Protein AF-A0A496LNE3-F1 (afdb_monomer)

Sequence (224 aa):
MISLIMPNSPNKTLEEEYIEFRKNNYFGKCFISSLYVHVALLLIIFILPNHIMSLLPLLKFFTHIMKNIFPNIEYYSNASNLPELCEFYFSYLWLVSIMISIWCIIQSPQLNNEAKQFFGTYEYLNKGIFPKKFIKIESSKKERMITIFCVIFIGYALYINYNGYLINSSIFSEWVSDRLGTLVMGAFQNLTIHVAIVYIMINIYTIIHIKWLHKNTNINFRPN

Structure (mmCIF, N/CA/C/O backbone):
data_AF-A0A496LNE3-F1
#
_entry.id   AF-A0A496LNE3-F1
#
loop_
_atom_site.group_PDB
_atom_site.id
_atom_site.type_symbol
_atom_site.label_atom_id
_atom_site.label_alt_id
_atom_site.label_comp_id
_atom_site.label_asym_id
_atom_site.label_entity_id
_atom_site.label_seq_id
_atom_site.pdbx_PDB_ins_code
_atom_site.Cartn_x
_atom_site.Cartn_y
_atom_site.Cartn_z
_atom_site.occupancy
_atom_site.B_iso_or_equiv
_atom_site.auth_seq_id
_atom_site.auth_comp_id
_atom_site.auth_asym_id
_atom_site.auth_atom_id
_atom_site.pdbx_PDB_model_num
ATOM 1 N N . MET A 1 1 ? 7.952 -16.745 27.659 1.00 31.11 1 MET A N 1
ATOM 2 C CA . MET A 1 1 ? 7.580 -16.028 28.896 1.00 31.11 1 MET A CA 1
ATOM 3 C C . MET A 1 1 ? 7.153 -14.623 28.483 1.00 31.11 1 MET A C 1
ATOM 5 O O . MET A 1 1 ? 8.004 -13.784 28.236 1.00 31.11 1 MET A O 1
ATOM 9 N N . ILE A 1 2 ? 5.858 -14.414 28.226 1.00 28.91 2 ILE A N 1
ATOM 10 C CA . ILE A 1 2 ? 5.318 -13.108 27.816 1.00 28.91 2 ILE A CA 1
ATOM 11 C C . ILE A 1 2 ? 5.162 -12.296 29.099 1.00 28.91 2 ILE A C 1
ATOM 13 O O . ILE A 1 2 ? 4.469 -12.743 30.011 1.00 28.91 2 ILE A O 1
ATOM 17 N N . SER A 1 3 ? 5.843 -11.153 29.210 1.00 30.52 3 SER A N 1
ATOM 18 C CA . SER A 1 3 ? 5.642 -10.241 30.334 1.00 30.52 3 SER A CA 1
ATOM 19 C C . SER A 1 3 ? 4.196 -9.746 30.290 1.00 30.52 3 SER A C 1
ATOM 21 O O . SER A 1 3 ? 3.844 -8.919 29.446 1.00 30.52 3 SER A O 1
ATOM 23 N N . LEU A 1 4 ? 3.356 -10.292 31.165 1.00 38.78 4 LEU A N 1
ATOM 24 C CA . LEU A 1 4 ? 2.019 -9.786 31.441 1.00 38.78 4 LEU A CA 1
ATOM 25 C C . LEU A 1 4 ? 2.164 -8.340 31.919 1.00 38.78 4 LEU A C 1
ATOM 27 O O . LEU A 1 4 ? 2.612 -8.083 33.034 1.00 38.78 4 LEU A O 1
ATOM 31 N N . ILE A 1 5 ? 1.834 -7.395 31.043 1.00 45.94 5 ILE A N 1
ATOM 32 C CA . ILE A 1 5 ? 1.664 -5.991 31.404 1.00 45.94 5 ILE A CA 1
ATOM 33 C C . ILE A 1 5 ? 0.461 -5.967 32.338 1.00 45.94 5 ILE A C 1
ATOM 35 O O . ILE A 1 5 ? -0.672 -6.094 31.885 1.00 45.94 5 ILE A O 1
ATOM 39 N N . MET A 1 6 ? 0.714 -5.906 33.643 1.00 41.41 6 MET A N 1
ATOM 40 C CA . MET A 1 6 ? -0.343 -5.808 34.641 1.00 41.41 6 MET A CA 1
ATOM 41 C C . MET A 1 6 ? -0.958 -4.406 34.570 1.00 41.41 6 MET A C 1
ATOM 43 O O . MET A 1 6 ? -0.257 -3.434 34.864 1.00 41.41 6 MET A O 1
ATOM 47 N N . PRO A 1 7 ? -2.245 -4.256 34.211 1.00 46.41 7 PRO A N 1
ATOM 48 C CA . PRO A 1 7 ? -2.898 -2.965 34.256 1.00 46.41 7 PRO A CA 1
ATOM 49 C C . PRO A 1 7 ? -3.429 -2.781 35.672 1.00 46.41 7 PRO A C 1
ATOM 51 O O . PRO A 1 7 ? -4.517 -3.240 35.986 1.00 46.41 7 PRO A O 1
ATOM 54 N N . ASN A 1 8 ? -2.652 -2.171 36.565 1.00 48.81 8 ASN A N 1
ATOM 55 C CA . ASN A 1 8 ? -3.180 -1.760 37.866 1.00 48.81 8 ASN A CA 1
ATOM 56 C C . ASN A 1 8 ? -2.409 -0.561 38.417 1.00 48.81 8 ASN A C 1
ATOM 58 O O . ASN A 1 8 ? -1.596 -0.672 39.331 1.00 48.81 8 ASN A O 1
ATOM 62 N N . SER A 1 9 ? -2.701 0.618 37.865 1.00 52.38 9 SER A N 1
ATOM 63 C CA . SER A 1 9 ? -2.621 1.848 38.648 1.00 52.38 9 SER A CA 1
ATOM 64 C C . SER A 1 9 ? -4.058 2.301 38.915 1.00 52.38 9 SER A C 1
ATOM 66 O O . SER A 1 9 ? -4.742 2.675 37.964 1.00 52.38 9 SER A O 1
ATOM 68 N N . PRO A 1 10 ? -4.544 2.273 40.169 1.00 55.19 10 PRO A N 1
ATOM 69 C CA . PRO A 1 10 ? -5.912 2.683 40.510 1.00 55.19 10 PRO A CA 1
ATOM 70 C C . PRO A 1 10 ? -6.219 4.157 40.186 1.00 55.19 10 PRO A C 1
ATOM 72 O O . PRO A 1 10 ? -7.368 4.573 40.285 1.00 55.19 10 PRO A O 1
ATOM 75 N N . ASN A 1 11 ? -5.213 4.930 39.765 1.00 58.72 11 ASN A N 1
ATOM 76 C CA . ASN A 1 11 ? -5.328 6.343 39.422 1.00 58.72 11 ASN A CA 1
ATOM 77 C C . ASN A 1 11 ? -5.474 6.611 37.912 1.00 58.72 11 ASN A C 1
ATOM 79 O O . ASN A 1 11 ? -5.612 7.773 37.537 1.00 58.72 11 ASN A O 1
ATOM 83 N N . LYS A 1 12 ? -5.406 5.589 37.043 1.00 61.91 12 LYS A N 1
ATOM 84 C CA . LYS A 1 12 ? -5.503 5.770 35.583 1.00 61.91 12 LYS A CA 1
ATOM 85 C C . LYS A 1 12 ? -6.946 5.717 35.089 1.00 61.91 12 LYS A C 1
ATOM 87 O O . LYS A 1 12 ? -7.745 4.889 35.528 1.00 61.91 12 LYS A O 1
ATOM 92 N N . THR A 1 13 ? -7.266 6.589 34.139 1.00 65.56 13 THR A N 1
ATOM 93 C CA . THR A 1 13 ? -8.550 6.575 33.425 1.00 65.56 13 THR A CA 1
ATOM 94 C C . THR A 1 13 ? -8.597 5.443 32.397 1.00 65.56 13 THR A C 1
ATOM 96 O O . THR A 1 13 ? -7.568 4.967 31.915 1.00 65.56 13 THR A O 1
ATOM 99 N N . LEU A 1 14 ? -9.805 5.037 31.999 1.00 58.78 14 LEU A N 1
ATOM 100 C CA . LEU A 1 14 ? -9.987 4.004 30.976 1.00 58.78 14 LEU A CA 1
ATOM 101 C C . LEU A 1 14 ? -9.371 4.399 29.620 1.00 58.78 14 LEU A C 1
ATOM 103 O O . LEU A 1 14 ? -8.895 3.547 28.876 1.00 58.78 14 LEU A O 1
ATOM 107 N N . GLU A 1 15 ? -9.370 5.696 29.302 1.00 58.31 15 GLU A N 1
ATOM 108 C CA . GLU A 1 15 ? -8.749 6.244 28.092 1.00 58.31 15 GLU A CA 1
ATOM 109 C C . GLU A 1 15 ? -7.222 6.082 28.114 1.00 58.31 15 GLU A C 1
ATOM 111 O O . GLU A 1 15 ? -6.617 5.709 27.109 1.00 58.31 15 GLU A O 1
ATOM 116 N N . GLU A 1 16 ? -6.589 6.280 29.269 1.00 65.62 16 GLU A N 1
ATOM 117 C CA . GLU A 1 16 ? -5.149 6.069 29.432 1.00 65.62 16 GLU A CA 1
ATOM 118 C C . GLU A 1 16 ? -4.778 4.587 29.325 1.00 65.62 16 GLU A C 1
ATOM 120 O O . GLU A 1 16 ? -3.821 4.247 28.627 1.00 65.62 16 GLU A O 1
ATOM 125 N N . GLU A 1 17 ? -5.561 3.695 29.941 1.00 63.81 17 GLU A N 1
ATOM 126 C CA . GLU A 1 17 ? -5.374 2.240 29.825 1.00 63.81 17 GLU A CA 1
ATOM 127 C C . GLU A 1 17 ? -5.575 1.757 28.384 1.00 63.81 17 GLU A C 1
ATOM 129 O O . GLU A 1 17 ? -4.833 0.907 27.889 1.00 63.81 17 GLU A O 1
ATOM 134 N N . TYR A 1 18 ? -6.530 2.351 27.671 1.00 64.00 18 TYR A N 1
ATOM 135 C CA . TYR A 1 18 ? -6.763 2.098 26.257 1.00 64.00 18 TYR A CA 1
ATOM 136 C C . TYR A 1 18 ? -5.579 2.511 25.375 1.00 64.00 18 TYR A C 1
ATOM 138 O O . TYR A 1 18 ? -5.131 1.747 24.511 1.00 64.00 18 TYR A O 1
ATOM 146 N N . ILE A 1 19 ? -5.052 3.719 25.588 1.00 67.38 19 ILE A N 1
ATOM 147 C CA . ILE A 1 19 ? -3.873 4.225 24.876 1.00 67.38 19 ILE A CA 1
ATOM 148 C C . ILE A 1 19 ? -2.659 3.334 25.167 1.00 67.38 19 ILE A C 1
ATOM 150 O O . ILE A 1 19 ? -1.882 3.032 24.258 1.00 67.38 19 ILE A O 1
ATOM 154 N N . GLU A 1 20 ? -2.499 2.887 26.411 1.00 70.75 20 GLU A N 1
ATOM 155 C CA . GLU A 1 20 ? -1.422 1.992 26.832 1.00 70.75 20 GLU A CA 1
ATOM 156 C C . GLU A 1 20 ? -1.534 0.605 26.188 1.00 70.75 20 GLU A C 1
ATOM 158 O O . GLU A 1 20 ? -0.555 0.124 25.612 1.00 70.75 20 GLU A O 1
ATOM 163 N N . PHE A 1 21 ? -2.726 -0.002 26.184 1.00 70.56 21 PHE A N 1
ATOM 164 C CA . PHE A 1 21 ? -2.989 -1.255 25.473 1.00 70.56 21 PHE A CA 1
ATOM 165 C C . PHE A 1 21 ? -2.640 -1.133 23.990 1.00 70.56 21 PHE A C 1
ATOM 167 O O . PHE A 1 21 ? -1.927 -1.975 23.444 1.00 70.56 21 PHE A O 1
ATOM 174 N N . ARG A 1 22 ? -3.082 -0.053 23.334 1.00 66.81 22 ARG A N 1
ATOM 175 C CA . ARG A 1 22 ? -2.801 0.186 21.913 1.00 66.81 22 ARG A CA 1
ATOM 176 C C . ARG A 1 22 ? -1.304 0.318 21.624 1.00 66.81 22 ARG A C 1
ATOM 178 O O . ARG A 1 22 ? -0.857 -0.141 20.577 1.00 66.81 22 ARG A O 1
ATOM 185 N N . LYS A 1 23 ? -0.535 0.947 22.517 1.00 67.81 23 LYS A N 1
ATOM 186 C CA . LYS A 1 23 ? 0.924 1.096 22.369 1.00 67.81 23 LYS A CA 1
ATOM 187 C C . LYS A 1 23 ? 1.678 -0.208 22.615 1.00 67.81 23 LYS A C 1
ATOM 189 O O . LYS A 1 23 ? 2.722 -0.432 22.006 1.00 67.81 23 LYS A O 1
ATOM 194 N N . ASN A 1 24 ? 1.174 -1.045 23.515 1.00 70.75 24 ASN A N 1
ATOM 195 C CA . ASN A 1 24 ? 1.933 -2.176 24.028 1.00 70.75 24 ASN A CA 1
ATOM 196 C C . ASN A 1 24 ? 1.499 -3.545 23.500 1.00 70.75 24 ASN A C 1
ATOM 198 O O . ASN A 1 24 ? 2.264 -4.499 23.676 1.00 70.75 24 ASN A O 1
ATOM 202 N N . ASN A 1 25 ? 0.330 -3.653 22.861 1.00 72.25 25 ASN A N 1
ATOM 203 C CA . ASN A 1 25 ? -0.137 -4.916 22.298 1.00 72.25 25 ASN A CA 1
ATOM 204 C C . ASN A 1 25 ? 0.792 -5.426 21.184 1.00 72.25 25 ASN A C 1
ATOM 206 O O . ASN A 1 25 ? 1.495 -4.663 20.508 1.00 72.25 25 ASN A O 1
ATOM 210 N N . TYR A 1 26 ? 0.832 -6.750 21.032 1.00 71.44 26 TYR A N 1
ATOM 211 C CA . TYR A 1 26 ? 1.760 -7.418 20.120 1.00 71.44 26 TYR A CA 1
ATOM 212 C C . TYR A 1 26 ? 1.518 -6.983 18.671 1.00 71.44 26 TYR A C 1
ATOM 214 O O . TYR A 1 26 ? 2.455 -6.642 17.948 1.00 71.44 26 TYR A O 1
ATOM 222 N N . PHE A 1 27 ? 0.244 -6.880 18.288 1.00 71.88 27 PHE A N 1
ATOM 223 C CA . PHE A 1 27 ? -0.167 -6.419 16.967 1.00 71.88 27 PHE A CA 1
ATOM 224 C C . PHE A 1 27 ? 0.373 -5.028 16.621 1.00 71.88 27 PHE A C 1
ATOM 226 O O . PHE A 1 27 ? 0.927 -4.848 15.544 1.00 71.88 27 PHE A O 1
ATOM 233 N N . GLY A 1 28 ? 0.240 -4.048 17.516 1.00 69.62 28 GLY A N 1
ATOM 234 C CA . GLY A 1 28 ? 0.674 -2.669 17.297 1.00 69.62 28 GLY A CA 1
ATOM 235 C C . GLY A 1 28 ? 2.183 -2.575 17.096 1.00 69.62 28 GLY A C 1
ATOM 236 O O . GLY A 1 28 ? 2.640 -1.882 16.187 1.00 69.62 28 GLY A O 1
ATOM 237 N N . LYS A 1 29 ? 2.957 -3.344 17.872 1.00 76.19 29 LYS A N 1
ATOM 238 C CA . LYS A 1 29 ? 4.415 -3.449 17.700 1.00 76.19 29 LYS A CA 1
ATOM 239 C C . LYS A 1 29 ? 4.784 -4.080 16.358 1.00 76.19 29 LYS A C 1
ATOM 241 O O . LYS A 1 29 ? 5.608 -3.525 15.632 1.00 76.19 29 LYS A O 1
ATOM 246 N N . CYS A 1 30 ? 4.157 -5.200 16.002 1.00 77.44 30 CYS A N 1
ATOM 247 C CA . CYS A 1 30 ? 4.387 -5.864 14.719 1.00 77.44 30 CYS A CA 1
ATOM 248 C C . CYS A 1 30 ? 3.956 -4.996 13.532 1.00 77.44 30 CYS A C 1
ATOM 250 O O . CYS A 1 30 ? 4.663 -4.948 12.532 1.00 77.44 30 CYS A O 1
ATOM 252 N N . PHE A 1 31 ? 2.854 -4.257 13.654 1.00 77.81 31 PHE A N 1
ATOM 253 C CA . PHE A 1 31 ? 2.371 -3.346 12.624 1.00 77.81 31 PHE A CA 1
ATOM 254 C C . PHE A 1 31 ? 3.354 -2.191 12.393 1.00 77.81 31 PHE A C 1
ATOM 256 O O . PHE A 1 31 ? 3.751 -1.940 11.258 1.00 77.81 31 PHE A O 1
ATOM 263 N N . ILE A 1 32 ? 3.839 -1.543 13.457 1.00 78.69 32 ILE A N 1
ATOM 264 C CA . ILE A 1 32 ? 4.877 -0.504 13.344 1.00 78.69 32 ILE A CA 1
ATOM 265 C C . ILE A 1 32 ? 6.149 -1.078 12.707 1.00 78.69 32 ILE A C 1
ATOM 267 O O . ILE A 1 32 ? 6.712 -0.471 11.799 1.00 78.69 32 ILE A O 1
ATOM 271 N N . SER A 1 33 ? 6.580 -2.268 13.132 1.00 80.88 33 SER A N 1
ATOM 272 C CA . SER A 1 33 ? 7.729 -2.942 12.523 1.00 80.88 33 SER A CA 1
ATOM 273 C C . SER A 1 33 ? 7.503 -3.229 11.034 1.00 80.88 33 SER A C 1
ATOM 275 O O . SER A 1 33 ? 8.401 -2.968 10.235 1.00 80.88 33 SER A O 1
ATOM 277 N N . SER A 1 34 ? 6.303 -3.669 10.638 1.00 80.50 34 SER A N 1
ATOM 278 C CA . SER A 1 34 ? 5.971 -3.891 9.226 1.00 80.50 34 SER A CA 1
ATOM 279 C C . SER A 1 34 ? 6.022 -2.607 8.403 1.00 80.50 34 SER A C 1
ATOM 281 O O . SER A 1 34 ? 6.495 -2.660 7.276 1.00 80.50 34 SER A O 1
ATOM 283 N N . LEU A 1 35 ? 5.652 -1.449 8.968 1.00 81.12 35 LEU A N 1
ATOM 284 C CA . LEU A 1 35 ? 5.771 -0.161 8.277 1.00 81.12 35 LEU A CA 1
ATOM 285 C C . LEU A 1 35 ? 7.234 0.187 7.975 1.00 81.12 35 LEU A C 1
ATOM 287 O O . LEU A 1 35 ? 7.537 0.615 6.864 1.00 81.12 35 LEU A O 1
ATOM 291 N N . TYR A 1 36 ? 8.151 -0.029 8.925 1.00 84.50 36 TYR A N 1
ATOM 292 C CA . TYR A 1 36 ? 9.583 0.200 8.693 1.00 84.50 36 TYR A CA 1
ATOM 293 C C . TYR A 1 36 ? 10.150 -0.724 7.617 1.00 84.50 36 TYR A C 1
ATOM 295 O O . TYR A 1 36 ? 10.893 -0.270 6.746 1.00 84.50 36 TYR A O 1
ATOM 303 N N . VAL A 1 37 ? 9.771 -2.004 7.651 1.00 83.56 37 VAL A N 1
ATOM 304 C CA . VAL A 1 37 ? 10.136 -2.956 6.597 1.00 83.56 37 VAL A CA 1
ATOM 305 C C . VAL A 1 37 ? 9.588 -2.474 5.257 1.00 83.56 37 VAL A C 1
ATOM 307 O O . VAL A 1 37 ? 10.330 -2.432 4.285 1.00 83.56 37 VAL A O 1
ATOM 310 N N . HIS A 1 38 ? 8.340 -2.009 5.203 1.00 83.00 38 HIS A N 1
ATOM 311 C CA . HIS A 1 38 ? 7.728 -1.502 3.975 1.00 83.00 38 HIS A CA 1
ATOM 312 C C . HIS A 1 38 ? 8.462 -0.299 3.386 1.00 83.00 38 HIS A C 1
ATOM 314 O O . HIS A 1 38 ? 8.666 -0.235 2.176 1.00 83.00 38 HIS A O 1
ATOM 320 N N . VAL A 1 39 ? 8.910 0.632 4.233 1.00 86.31 39 VAL A N 1
ATOM 321 C CA . VAL A 1 39 ? 9.741 1.768 3.806 1.00 86.31 39 VAL A CA 1
ATOM 322 C C . VAL A 1 39 ? 11.055 1.280 3.198 1.00 86.31 39 VAL A C 1
ATOM 324 O O . VAL A 1 39 ? 11.443 1.752 2.132 1.00 86.31 39 VAL A O 1
ATOM 327 N N . ALA A 1 40 ? 11.717 0.299 3.816 1.00 87.38 40 ALA A N 1
ATOM 328 C CA . ALA A 1 40 ? 12.928 -0.292 3.247 1.00 87.38 40 ALA A CA 1
ATOM 329 C C . ALA A 1 40 ? 12.648 -0.999 1.907 1.00 87.38 40 ALA A C 1
ATOM 331 O O . ALA A 1 40 ? 13.412 -0.853 0.954 1.00 87.38 40 ALA A O 1
ATOM 332 N N . LEU A 1 41 ? 11.524 -1.714 1.806 1.00 88.19 41 LEU A N 1
ATOM 333 C CA . LEU A 1 41 ? 11.101 -2.413 0.593 1.00 88.19 41 LEU A CA 1
ATOM 334 C C . LEU A 1 41 ? 10.741 -1.458 -0.552 1.00 88.19 41 LEU A C 1
ATOM 336 O O . LEU A 1 41 ? 10.966 -1.810 -1.706 1.00 88.19 41 LEU A O 1
ATOM 340 N N . LEU A 1 42 ? 10.244 -0.251 -0.269 1.00 91.44 42 LEU A N 1
ATOM 341 C CA . LEU A 1 42 ? 10.036 0.781 -1.291 1.00 91.44 42 LEU A CA 1
ATOM 342 C C . LEU A 1 42 ? 11.361 1.199 -1.944 1.00 91.44 42 LEU A C 1
ATOM 344 O O . LEU A 1 42 ? 11.413 1.379 -3.160 1.00 91.44 42 LEU A O 1
ATOM 348 N N . LEU A 1 43 ? 12.444 1.291 -1.169 1.00 94.38 43 LEU A N 1
ATOM 349 C CA . LEU A 1 43 ? 13.756 1.743 -1.647 1.00 94.38 43 LEU A CA 1
ATOM 350 C C . LEU A 1 43 ? 14.491 0.714 -2.520 1.00 94.38 43 LEU A C 1
ATOM 352 O O . LEU A 1 43 ? 15.485 1.065 -3.160 1.00 94.38 43 LEU A O 1
ATOM 356 N N . ILE A 1 44 ? 13.998 -0.529 -2.615 1.00 93.56 44 ILE A N 1
ATOM 357 C CA . ILE A 1 44 ? 14.625 -1.582 -3.432 1.00 93.56 44 ILE A CA 1
ATOM 358 C C . ILE A 1 44 ? 14.757 -1.177 -4.904 1.00 93.56 44 ILE A C 1
ATOM 360 O O . ILE A 1 44 ? 15.680 -1.622 -5.586 1.00 93.56 44 ILE A O 1
ATOM 364 N N . ILE A 1 45 ? 13.890 -0.275 -5.380 1.00 94.75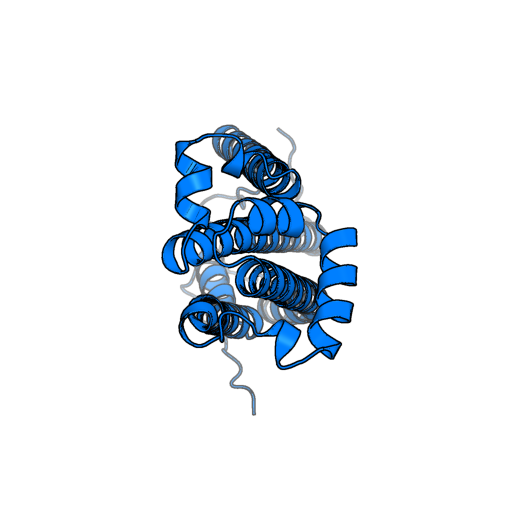 45 ILE A N 1
ATOM 365 C CA . ILE A 1 45 ? 13.923 0.252 -6.743 1.00 94.75 45 ILE A CA 1
ATOM 366 C C . ILE A 1 45 ? 15.277 0.826 -7.140 1.00 94.75 45 ILE A C 1
ATOM 368 O O . ILE A 1 45 ? 15.575 0.803 -8.321 1.00 94.75 45 ILE A O 1
ATOM 372 N N . PHE A 1 46 ? 16.123 1.299 -6.221 1.00 94.94 46 PHE A N 1
ATOM 373 C CA . PHE A 1 46 ? 17.456 1.810 -6.568 1.00 94.94 46 PHE A CA 1
ATOM 374 C C . PHE A 1 46 ? 18.493 0.717 -6.837 1.00 94.94 46 PHE A C 1
ATOM 376 O O . PHE A 1 46 ? 19.508 0.985 -7.471 1.00 94.94 46 PHE A O 1
ATOM 383 N N . ILE A 1 47 ? 18.234 -0.510 -6.391 1.00 94.50 47 ILE A N 1
ATOM 384 C CA . ILE A 1 47 ? 19.167 -1.639 -6.495 1.00 94.50 47 ILE A CA 1
ATOM 385 C C . ILE A 1 47 ? 18.768 -2.572 -7.648 1.00 94.50 47 ILE A C 1
ATOM 387 O O . ILE A 1 47 ? 19.615 -3.246 -8.229 1.00 94.50 47 ILE A O 1
ATOM 391 N N . LEU A 1 48 ? 17.484 -2.599 -8.021 1.00 94.06 48 LEU A N 1
ATOM 392 C CA . LEU A 1 48 ? 16.986 -3.469 -9.088 1.00 94.06 48 LEU A CA 1
ATOM 393 C C . LEU A 1 48 ? 17.600 -3.114 -10.460 1.00 94.06 48 LEU A C 1
ATOM 395 O O . LEU A 1 48 ? 17.716 -1.930 -10.794 1.00 94.06 48 LEU A O 1
ATOM 399 N N . PRO A 1 49 ? 17.964 -4.104 -11.293 1.00 93.88 49 PRO A N 1
ATOM 400 C CA . PRO A 1 49 ? 18.458 -3.853 -12.644 1.00 93.88 49 PRO A CA 1
ATOM 401 C C . PRO A 1 49 ? 17.335 -3.350 -13.565 1.00 93.88 49 PRO A C 1
ATOM 403 O O . PRO A 1 49 ? 16.186 -3.760 -13.434 1.00 93.88 49 PRO A O 1
ATOM 406 N N . ASN A 1 50 ? 17.673 -2.488 -14.534 1.00 94.56 50 ASN A N 1
ATOM 407 C CA . ASN A 1 50 ? 16.690 -1.921 -15.475 1.00 94.56 50 ASN A CA 1
ATOM 408 C C . ASN A 1 50 ? 15.972 -2.997 -16.308 1.00 94.56 50 ASN A C 1
ATOM 410 O O . ASN A 1 50 ? 14.795 -2.847 -16.613 1.00 94.56 50 ASN A O 1
ATOM 414 N N . HIS A 1 51 ? 16.681 -4.075 -16.653 1.00 93.56 51 HIS A N 1
ATOM 415 C CA . HIS A 1 51 ? 16.203 -5.167 -17.508 1.00 93.56 51 HIS A CA 1
ATOM 416 C C . HIS A 1 51 ? 15.947 -6.447 -16.696 1.00 93.56 51 HIS A C 1
ATOM 418 O O . HIS A 1 51 ? 16.372 -7.543 -17.068 1.00 93.56 51 HIS A O 1
ATOM 424 N N . ILE A 1 52 ? 15.342 -6.303 -15.512 1.00 93.69 52 ILE A N 1
ATOM 425 C CA . ILE A 1 52 ? 15.194 -7.399 -14.546 1.00 93.69 52 ILE A CA 1
ATOM 426 C C . ILE A 1 52 ? 14.414 -8.591 -15.105 1.00 93.69 52 ILE A C 1
ATOM 428 O O . ILE A 1 52 ? 14.750 -9.738 -14.817 1.00 93.69 52 ILE A O 1
ATOM 432 N N . MET A 1 53 ? 13.406 -8.337 -15.937 1.00 93.81 53 MET A N 1
ATOM 433 C CA . MET A 1 53 ? 12.581 -9.392 -16.515 1.00 93.81 53 MET A CA 1
ATOM 434 C C . MET A 1 53 ? 13.300 -10.117 -17.648 1.00 93.81 53 MET A C 1
ATOM 436 O O . MET A 1 53 ? 13.067 -11.305 -17.873 1.00 93.81 53 MET A O 1
ATOM 440 N N . SER A 1 54 ? 14.191 -9.425 -18.352 1.00 92.88 54 SER A N 1
ATOM 441 C CA . SER A 1 54 ? 15.098 -10.045 -19.315 1.00 92.88 54 SER A CA 1
ATOM 442 C C . SER A 1 54 ? 16.167 -10.915 -18.640 1.00 92.88 54 SER A C 1
ATOM 444 O O . SER A 1 54 ? 16.510 -11.967 -19.173 1.00 92.88 54 SER A O 1
ATOM 446 N N . LEU A 1 55 ? 16.636 -10.543 -17.443 1.00 92.25 55 LEU A N 1
ATOM 447 C CA . LEU A 1 55 ? 17.563 -11.362 -16.646 1.00 92.25 55 LEU A CA 1
ATOM 448 C C . LEU A 1 55 ? 16.883 -12.577 -15.995 1.00 92.25 55 LEU A C 1
ATOM 450 O O . LEU A 1 55 ? 17.496 -13.634 -15.865 1.00 92.25 55 LEU A O 1
ATOM 454 N N . LEU A 1 56 ? 15.623 -12.433 -15.578 1.00 92.62 56 LEU A N 1
ATOM 455 C CA . LEU A 1 56 ? 14.847 -13.459 -14.878 1.00 92.62 56 LEU A CA 1
ATOM 456 C C . LEU A 1 56 ? 13.482 -13.646 -15.565 1.00 92.62 56 LEU A C 1
ATOM 458 O O . LEU A 1 56 ? 12.491 -13.049 -15.139 1.00 92.62 56 LEU A O 1
ATOM 462 N N . PRO A 1 57 ? 13.385 -14.507 -16.598 1.00 90.69 57 PRO A N 1
ATOM 463 C CA . PRO A 1 57 ? 12.170 -14.658 -17.404 1.00 90.69 57 PRO A CA 1
ATOM 464 C C . PRO A 1 57 ? 10.917 -15.070 -16.623 1.00 90.69 57 PRO A C 1
ATOM 466 O O . PRO A 1 57 ? 9.811 -14.715 -17.022 1.00 90.69 57 PRO A O 1
ATOM 469 N N . LEU A 1 58 ? 11.069 -15.767 -15.488 1.00 93.69 58 LEU A N 1
ATOM 470 C CA . LEU A 1 58 ? 9.954 -16.107 -14.594 1.00 93.69 58 LEU A CA 1
ATOM 471 C C . LEU A 1 58 ? 9.193 -14.857 -14.119 1.00 93.69 58 LEU A C 1
ATOM 473 O O . LEU A 1 58 ? 7.978 -14.904 -13.929 1.00 93.69 58 LEU A O 1
ATOM 477 N N . LEU A 1 59 ? 9.890 -13.725 -13.973 1.00 94.50 59 LEU A N 1
ATOM 478 C CA . LEU A 1 59 ? 9.271 -12.469 -13.561 1.00 94.50 59 LEU A CA 1
ATOM 479 C C . LEU A 1 59 ? 8.281 -11.951 -14.603 1.00 94.50 59 LEU A C 1
ATOM 481 O O . LEU A 1 59 ? 7.281 -11.375 -14.201 1.00 94.50 59 LEU A O 1
ATOM 485 N N . LYS A 1 60 ? 8.476 -12.237 -15.899 1.00 94.12 60 LYS A N 1
ATOM 486 C CA . LYS A 1 60 ? 7.515 -11.863 -16.954 1.00 94.12 60 LYS A CA 1
ATOM 487 C C . LYS A 1 60 ? 6.152 -12.509 -16.734 1.00 94.12 60 LYS A C 1
ATOM 489 O O . LYS A 1 60 ? 5.121 -11.883 -16.951 1.00 94.12 60 LYS A O 1
ATOM 494 N N . PHE A 1 61 ? 6.140 -13.769 -16.300 1.00 94.75 61 PHE A N 1
ATOM 495 C CA . PHE A 1 61 ? 4.894 -14.469 -16.000 1.00 94.75 61 PHE A CA 1
ATOM 496 C C . PHE A 1 61 ? 4.204 -13.864 -14.772 1.00 94.75 61 PHE A C 1
ATOM 498 O O . PHE A 1 61 ? 3.005 -13.592 -14.802 1.00 94.75 61 PHE A O 1
ATOM 505 N N . PHE A 1 62 ? 4.973 -13.597 -13.713 1.00 95.88 62 PHE A N 1
ATOM 506 C CA . PHE A 1 62 ? 4.464 -12.943 -12.509 1.00 95.88 62 PHE A CA 1
ATOM 507 C C . PHE A 1 62 ? 3.866 -11.562 -12.811 1.00 95.88 62 PHE A C 1
ATOM 509 O O . PHE A 1 62 ? 2.725 -11.293 -12.438 1.00 95.88 62 PHE A O 1
ATOM 516 N N . THR A 1 63 ? 4.598 -10.695 -13.510 1.00 96.00 63 THR A N 1
ATOM 517 C CA . THR A 1 63 ? 4.124 -9.341 -13.814 1.00 96.00 63 THR A CA 1
ATOM 518 C C . THR A 1 63 ? 2.944 -9.339 -14.777 1.00 96.00 63 THR A C 1
ATOM 520 O O . THR A 1 63 ? 2.051 -8.506 -14.640 1.00 96.00 63 THR A O 1
ATOM 523 N N . HIS A 1 64 ? 2.874 -10.302 -15.700 1.00 95.38 64 HIS A N 1
ATOM 524 C CA . HIS A 1 64 ? 1.706 -10.483 -16.558 1.00 95.38 64 HIS A CA 1
ATOM 525 C C . HIS A 1 64 ? 0.437 -10.780 -15.745 1.00 95.38 64 HIS A C 1
ATO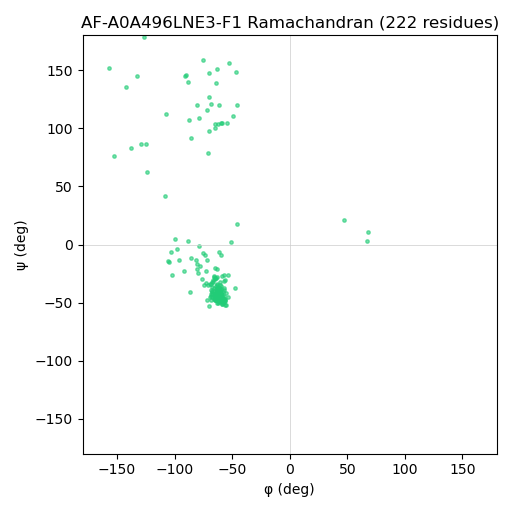M 527 O O . HIS A 1 64 ? -0.591 -10.141 -15.966 1.00 95.38 64 HIS A O 1
ATOM 533 N N . ILE A 1 65 ? 0.511 -11.680 -14.756 1.00 96.19 65 ILE A N 1
ATOM 534 C CA . ILE A 1 65 ? -0.614 -11.938 -13.839 1.00 96.19 65 ILE A CA 1
ATOM 535 C C . ILE A 1 65 ? -0.985 -10.663 -13.080 1.00 96.19 65 ILE A C 1
ATOM 537 O O . ILE A 1 65 ? -2.161 -10.306 -13.012 1.00 96.19 65 ILE A O 1
ATOM 541 N N . MET A 1 66 ? 0.007 -9.968 -12.520 1.00 96.50 66 MET A N 1
ATOM 542 C CA . MET A 1 66 ? -0.245 -8.786 -11.697 1.00 96.50 66 MET A CA 1
ATOM 543 C C . MET A 1 66 ? -0.887 -7.648 -12.492 1.00 96.50 66 MET A C 1
ATOM 545 O O . MET A 1 66 ? -1.827 -7.046 -11.983 1.00 96.50 66 MET A O 1
ATOM 549 N N . LYS A 1 67 ? -0.467 -7.392 -13.738 1.00 94.12 67 LYS A N 1
ATOM 550 C CA . LYS A 1 67 ? -1.084 -6.382 -14.621 1.00 94.12 67 LYS A CA 1
ATOM 551 C C . LYS A 1 67 ? -2.545 -6.681 -14.952 1.00 94.12 67 LYS A C 1
ATOM 553 O O . LYS A 1 67 ? -3.358 -5.765 -14.968 1.00 94.12 67 LYS A O 1
ATOM 558 N N . ASN A 1 68 ? -2.896 -7.954 -15.142 1.00 94.12 68 ASN A N 1
ATOM 559 C CA . ASN A 1 68 ? -4.285 -8.353 -15.394 1.00 94.12 68 ASN A CA 1
ATOM 560 C C . ASN A 1 68 ? -5.199 -8.097 -14.181 1.00 94.12 68 ASN A C 1
ATOM 562 O O . ASN A 1 68 ? -6.400 -7.898 -14.344 1.00 94.12 68 ASN A O 1
ATOM 566 N N . ILE A 1 69 ? -4.645 -8.108 -12.965 1.00 94.25 69 ILE A N 1
ATOM 567 C CA . ILE A 1 69 ? -5.378 -7.801 -11.727 1.00 94.25 69 ILE A CA 1
ATOM 568 C C . ILE A 1 69 ? -5.371 -6.284 -11.456 1.00 94.25 69 ILE A C 1
ATOM 570 O O . ILE A 1 69 ? -6.381 -5.705 -11.043 1.00 94.25 69 ILE A O 1
ATOM 574 N N . PHE A 1 70 ? -4.227 -5.645 -11.698 1.00 94.19 70 PHE A N 1
ATOM 575 C CA . PHE A 1 70 ? -3.924 -4.253 -11.384 1.00 94.19 70 PHE A CA 1
ATOM 576 C C . PHE A 1 70 ? -3.470 -3.509 -12.656 1.00 94.19 70 PHE A C 1
ATOM 578 O O . PHE A 1 70 ? -2.267 -3.399 -12.918 1.00 94.19 70 PHE A O 1
ATOM 585 N N . PRO A 1 71 ? -4.414 -2.970 -13.451 1.00 92.38 71 PRO A N 1
ATOM 586 C CA . PRO A 1 71 ? -4.128 -2.349 -14.746 1.00 92.38 71 PRO A CA 1
ATOM 587 C C . PRO A 1 71 ? -3.270 -1.082 -14.629 1.00 92.38 71 PRO A C 1
ATOM 589 O O . PRO A 1 71 ? -2.584 -0.709 -15.577 1.00 92.38 71 PRO A O 1
ATOM 592 N N . ASN A 1 72 ? -3.218 -0.450 -13.451 1.00 92.38 72 ASN A N 1
ATOM 593 C CA . ASN A 1 72 ? -2.322 0.675 -13.189 1.00 92.38 72 ASN A CA 1
ATOM 594 C C . ASN A 1 72 ? -0.847 0.372 -13.444 1.00 92.38 72 ASN A C 1
ATOM 596 O O . ASN A 1 72 ? -0.104 1.265 -13.843 1.00 92.38 72 ASN A O 1
ATOM 600 N N . ILE A 1 73 ? -0.433 -0.881 -13.259 1.00 94.88 73 ILE A N 1
ATOM 601 C CA . ILE A 1 73 ? 0.933 -1.322 -13.543 1.00 94.88 73 ILE A CA 1
ATOM 602 C C . ILE A 1 73 ? 1.269 -1.102 -15.026 1.00 94.88 73 ILE A C 1
ATOM 604 O O . ILE A 1 73 ? 2.365 -0.644 -15.344 1.00 94.88 73 ILE A O 1
ATOM 608 N N . GLU A 1 74 ? 0.334 -1.397 -15.933 1.00 94.38 74 GLU A N 1
ATOM 609 C CA . GLU A 1 74 ? 0.531 -1.204 -17.371 1.00 94.38 74 GLU A CA 1
ATOM 610 C C . GLU A 1 74 ? 0.599 0.281 -17.729 1.00 94.38 74 GLU A C 1
ATOM 612 O O . GLU A 1 74 ? 1.514 0.700 -18.435 1.00 94.38 74 GLU A O 1
ATOM 617 N N . TYR A 1 75 ? -0.300 1.097 -17.171 1.00 91.94 75 TYR A N 1
ATOM 618 C CA . TYR A 1 75 ? -0.271 2.546 -17.372 1.00 91.94 75 TYR A CA 1
ATOM 619 C C . TYR A 1 75 ? 1.074 3.148 -16.935 1.00 91.94 75 TYR A C 1
ATOM 621 O O . TYR A 1 75 ? 1.707 3.867 -17.709 1.00 91.94 75 TYR A O 1
ATOM 629 N N . TYR A 1 76 ? 1.552 2.813 -15.733 1.00 92.56 76 TYR A N 1
ATOM 630 C CA . TYR A 1 76 ? 2.836 3.309 -15.230 1.00 92.56 76 TYR A CA 1
ATOM 631 C C . TYR A 1 76 ? 4.033 2.801 -16.033 1.00 92.56 76 TYR A C 1
ATOM 633 O O . TYR A 1 76 ? 4.981 3.554 -16.248 1.00 92.56 76 TYR A O 1
ATOM 641 N N . SER A 1 77 ? 4.006 1.547 -16.487 1.00 93.31 77 SER A N 1
ATOM 642 C CA . SER A 1 77 ? 5.077 0.988 -17.316 1.00 93.31 77 SER A CA 1
ATOM 643 C C . SER A 1 77 ? 5.172 1.707 -18.663 1.00 93.31 77 SER A C 1
ATOM 645 O O . SER A 1 77 ? 6.263 2.117 -19.052 1.00 93.31 77 SER A O 1
ATOM 647 N N . ASN A 1 78 ? 4.034 1.957 -19.317 1.00 91.88 78 ASN A N 1
ATOM 648 C CA . ASN A 1 78 ? 3.974 2.631 -20.617 1.00 91.88 78 ASN A CA 1
ATOM 649 C C . ASN A 1 78 ? 4.448 4.093 -20.570 1.00 91.88 78 ASN A C 1
ATOM 651 O O . ASN A 1 78 ? 4.953 4.601 -21.567 1.00 91.88 78 ASN A O 1
ATOM 655 N N . ALA A 1 79 ? 4.292 4.768 -19.428 1.00 90.38 79 ALA A N 1
ATOM 656 C CA . ALA A 1 79 ? 4.779 6.134 -19.228 1.00 90.38 79 ALA A CA 1
ATOM 657 C C . ALA A 1 79 ? 6.250 6.211 -18.772 1.00 90.38 79 ALA A C 1
ATOM 659 O O . ALA A 1 79 ? 6.829 7.295 -18.747 1.00 90.38 79 ALA A O 1
ATOM 660 N N . SER A 1 80 ? 6.859 5.089 -18.381 1.00 90.94 80 SER A N 1
ATOM 661 C CA . SER A 1 80 ? 8.220 5.063 -17.844 1.00 90.94 80 SER A CA 1
ATOM 662 C C . SER A 1 80 ? 9.269 4.868 -18.938 1.00 90.94 80 SER A C 1
ATOM 664 O O . SER A 1 80 ? 9.081 4.072 -19.855 1.00 90.94 80 SER A O 1
ATOM 666 N N . ASN A 1 81 ? 10.450 5.478 -18.779 1.00 93.06 81 ASN A N 1
ATOM 667 C CA . ASN A 1 81 ? 11.614 5.141 -19.613 1.00 93.06 81 ASN A CA 1
ATOM 668 C C . ASN A 1 81 ? 12.257 3.802 -19.204 1.00 93.06 81 ASN A C 1
ATOM 670 O O . ASN A 1 81 ? 13.168 3.316 -19.874 1.00 93.06 81 ASN A O 1
ATOM 674 N N . LEU A 1 82 ? 11.808 3.206 -18.093 1.00 94.44 82 LEU A N 1
ATOM 675 C CA . LEU A 1 82 ? 12.307 1.949 -17.538 1.00 94.44 82 LEU A CA 1
ATOM 676 C C . LEU A 1 82 ? 11.153 0.937 -17.389 1.00 94.44 82 LEU A C 1
ATOM 678 O O . LEU A 1 82 ? 10.851 0.513 -16.270 1.00 94.44 82 LEU A O 1
ATOM 682 N N . PRO A 1 83 ? 10.496 0.530 -18.491 1.00 94.12 83 PRO A N 1
ATOM 683 C CA . PRO A 1 83 ? 9.225 -0.194 -18.445 1.00 94.12 83 PRO A CA 1
ATOM 684 C C . PRO A 1 83 ? 9.323 -1.543 -17.725 1.00 94.12 83 PRO A C 1
ATOM 686 O O . PRO A 1 83 ? 8.442 -1.862 -16.925 1.00 94.12 83 PRO A O 1
ATOM 689 N N . GLU A 1 84 ? 10.407 -2.310 -17.932 1.00 95.56 84 GLU A N 1
ATOM 690 C CA . GLU A 1 84 ? 10.573 -3.605 -17.257 1.00 95.56 84 GLU A CA 1
ATOM 691 C C . GLU A 1 84 ? 10.722 -3.453 -15.736 1.00 95.56 84 GLU A C 1
ATOM 693 O O . GLU A 1 84 ? 10.125 -4.199 -14.957 1.00 95.56 84 GLU A O 1
ATOM 698 N N . LEU A 1 85 ? 11.528 -2.477 -15.315 1.00 95.81 85 LEU A N 1
ATOM 699 C CA . LEU A 1 85 ? 11.747 -2.165 -13.908 1.00 95.81 85 LEU A CA 1
ATOM 700 C C . LEU A 1 85 ? 10.458 -1.661 -13.254 1.00 95.81 85 LEU A C 1
ATOM 702 O O . LEU A 1 85 ? 10.103 -2.135 -12.177 1.00 95.81 85 LEU A O 1
ATOM 706 N N . CYS A 1 86 ? 9.773 -0.717 -13.904 1.00 95.06 86 CYS A N 1
ATOM 707 C CA . CYS A 1 86 ? 8.532 -0.114 -13.427 1.00 95.06 86 CYS A CA 1
ATOM 708 C C . CYS A 1 86 ? 7.452 -1.183 -13.222 1.00 95.06 86 CYS A C 1
ATOM 710 O O . CYS A 1 86 ? 6.893 -1.321 -12.133 1.00 95.06 86 CYS A O 1
ATOM 712 N N . GLU A 1 87 ? 7.233 -2.013 -14.240 1.00 95.94 87 GLU A N 1
ATOM 713 C CA . GLU A 1 87 ? 6.247 -3.086 -14.206 1.00 95.94 87 GLU A CA 1
ATOM 714 C C . GLU A 1 87 ? 6.508 -4.079 -13.067 1.00 95.94 87 GLU A C 1
ATOM 716 O O . GLU A 1 87 ? 5.602 -4.398 -12.287 1.00 95.94 87 GLU A O 1
ATOM 721 N N . PHE A 1 88 ? 7.750 -4.554 -12.938 1.00 96.88 88 PHE A N 1
ATOM 722 C CA . PHE A 1 88 ? 8.116 -5.463 -11.858 1.00 96.88 88 PHE A CA 1
ATOM 723 C C . PHE A 1 88 ? 7.961 -4.804 -10.486 1.00 96.88 88 PHE A C 1
ATOM 725 O O . PHE A 1 88 ? 7.399 -5.412 -9.575 1.00 96.88 88 PHE A O 1
ATOM 732 N N . TYR A 1 89 ? 8.410 -3.558 -10.341 1.00 95.69 89 TYR A N 1
ATOM 733 C CA . TYR A 1 89 ? 8.356 -2.834 -9.078 1.00 95.69 89 TYR A CA 1
ATOM 734 C C . TYR A 1 89 ? 6.921 -2.650 -8.578 1.00 95.69 89 TYR A C 1
ATOM 736 O O . TYR A 1 89 ? 6.628 -3.003 -7.436 1.00 95.69 89 TYR A O 1
ATOM 744 N N . PHE A 1 90 ? 5.996 -2.182 -9.420 1.00 94.56 90 PHE A N 1
ATOM 745 C CA . PHE A 1 90 ? 4.596 -2.037 -9.008 1.00 94.56 90 PHE A CA 1
ATOM 746 C C . PHE A 1 90 ? 3.905 -3.383 -8.762 1.00 94.56 90 PHE A C 1
ATOM 748 O O . PHE A 1 90 ? 3.130 -3.500 -7.810 1.00 94.56 90 PHE A O 1
ATOM 755 N N . SER A 1 91 ? 4.218 -4.413 -9.555 1.00 96.00 91 SER A N 1
ATOM 756 C CA . SER A 1 91 ? 3.738 -5.784 -9.317 1.00 96.00 91 SER A CA 1
ATOM 757 C C . SER A 1 91 ? 4.160 -6.283 -7.934 1.00 96.00 91 SER A C 1
ATOM 759 O O . SER A 1 91 ? 3.354 -6.789 -7.154 1.00 96.00 91 SER A O 1
ATOM 761 N N . TYR A 1 92 ? 5.429 -6.080 -7.596 1.00 94.44 92 TYR A N 1
ATOM 762 C CA . TYR A 1 92 ? 5.984 -6.402 -6.293 1.00 94.44 92 TYR A CA 1
ATOM 763 C C . TYR A 1 92 ? 5.299 -5.617 -5.164 1.00 94.44 92 TYR A C 1
ATOM 765 O O . TYR A 1 92 ? 4.852 -6.215 -4.188 1.00 94.44 92 TYR A O 1
ATOM 773 N N . LEU A 1 93 ? 5.137 -4.299 -5.302 1.00 93.19 93 LEU A N 1
ATOM 774 C CA . LEU A 1 93 ? 4.492 -3.465 -4.282 1.00 93.19 93 LEU A CA 1
ATOM 775 C C . LEU A 1 93 ? 3.046 -3.882 -3.992 1.00 93.19 93 LEU A C 1
ATOM 777 O O . LEU A 1 93 ? 2.621 -3.875 -2.830 1.00 93.19 93 LEU A O 1
ATOM 781 N N . TRP A 1 94 ? 2.297 -4.271 -5.025 1.00 92.50 94 TRP A N 1
ATOM 782 C CA . TRP A 1 94 ? 0.955 -4.825 -4.861 1.00 92.50 94 TRP A CA 1
ATOM 783 C C . TRP A 1 94 ? 0.976 -6.134 -4.076 1.00 92.50 94 TRP A C 1
ATOM 785 O O . TRP A 1 94 ? 0.194 -6.284 -3.138 1.00 92.50 94 TRP A O 1
ATOM 795 N N . LEU A 1 95 ? 1.899 -7.045 -4.391 1.00 92.88 95 LEU A N 1
ATOM 796 C CA . LEU A 1 95 ? 2.050 -8.299 -3.656 1.00 92.88 95 LEU A CA 1
ATOM 797 C C . LEU A 1 95 ? 2.320 -8.050 -2.165 1.00 92.88 95 LEU A C 1
ATOM 799 O O . LEU A 1 95 ? 1.611 -8.597 -1.320 1.00 92.88 95 LEU A O 1
ATOM 803 N N . VAL A 1 96 ? 3.284 -7.183 -1.830 1.00 90.06 96 VAL A N 1
ATOM 804 C CA . VAL A 1 96 ? 3.589 -6.870 -0.422 1.00 90.06 96 VAL A CA 1
ATOM 805 C C . VAL A 1 96 ? 2.376 -6.233 0.272 1.00 90.06 96 VAL A C 1
ATOM 807 O O . VAL A 1 96 ? 2.034 -6.610 1.393 1.00 90.06 96 VAL A O 1
ATOM 810 N N . SER A 1 97 ? 1.666 -5.323 -0.401 1.00 87.31 97 SER A N 1
ATOM 811 C CA . SER A 1 97 ? 0.447 -4.696 0.136 1.00 87.31 97 SER A CA 1
ATOM 812 C C . SER A 1 97 ? -0.662 -5.712 0.432 1.00 87.31 97 SER A C 1
ATOM 814 O O . SER A 1 97 ? -1.309 -5.642 1.480 1.00 87.31 97 SER A O 1
ATOM 816 N N . ILE A 1 98 ? -0.867 -6.689 -0.456 1.00 88.50 98 ILE A N 1
ATOM 817 C CA . ILE A 1 98 ? -1.838 -7.776 -0.262 1.00 88.50 98 ILE A CA 1
ATOM 818 C C . ILE A 1 98 ? -1.428 -8.650 0.923 1.00 88.50 98 ILE A C 1
ATOM 820 O O . ILE A 1 98 ? -2.261 -8.945 1.780 1.00 88.50 98 ILE A O 1
ATOM 824 N N . MET A 1 99 ? -0.150 -9.029 1.015 1.00 88.94 99 MET A N 1
ATOM 825 C CA . MET A 1 99 ? 0.359 -9.846 2.120 1.00 88.94 99 MET A CA 1
ATOM 826 C C . MET A 1 99 ? 0.136 -9.173 3.477 1.00 88.94 99 MET A C 1
ATOM 828 O O . MET A 1 99 ? -0.343 -9.823 4.406 1.00 88.94 99 MET A O 1
ATOM 832 N N . ILE A 1 100 ? 0.411 -7.869 3.587 1.00 83.69 100 ILE A N 1
ATOM 833 C CA . ILE A 1 100 ? 0.147 -7.106 4.817 1.00 83.69 100 ILE A CA 1
ATOM 834 C C . ILE A 1 100 ? -1.347 -7.029 5.107 1.00 83.69 100 ILE A C 1
ATOM 836 O O . ILE A 1 100 ? -1.751 -7.246 6.247 1.00 83.69 100 ILE A O 1
ATOM 840 N N . SER A 1 101 ? -2.173 -6.778 4.090 1.00 81.44 101 SER A N 1
ATOM 841 C CA . SER A 1 101 ? -3.632 -6.734 4.249 1.00 81.44 101 SER A CA 1
ATOM 842 C C . SER A 1 101 ? -4.165 -8.042 4.834 1.00 81.44 101 SER A C 1
ATOM 844 O O . SER A 1 101 ? -4.898 -8.033 5.822 1.00 81.44 101 SER A O 1
ATOM 846 N N . ILE A 1 102 ? -3.748 -9.176 4.264 1.00 85.38 102 ILE A N 1
ATOM 847 C CA . ILE A 1 102 ? -4.129 -10.513 4.728 1.00 85.38 102 ILE A CA 1
ATOM 848 C C . ILE A 1 102 ? -3.623 -10.749 6.150 1.00 85.38 102 ILE A C 1
ATOM 850 O O . ILE A 1 102 ? -4.387 -11.201 7.001 1.00 85.38 102 ILE A O 1
ATOM 854 N N . TRP A 1 103 ? -2.365 -10.409 6.437 1.00 85.00 103 TRP A N 1
ATOM 855 C CA . TRP A 1 103 ? -1.802 -10.548 7.777 1.00 85.00 103 TRP A CA 1
ATOM 856 C C . TRP A 1 103 ? -2.593 -9.729 8.810 1.00 85.00 103 TRP A C 1
ATOM 858 O O . TRP A 1 103 ? -2.969 -10.266 9.850 1.00 85.00 103 TRP A O 1
ATOM 868 N N . CYS A 1 104 ? -2.950 -8.476 8.509 1.00 78.31 104 CYS A N 1
ATOM 869 C CA . CYS A 1 104 ? -3.790 -7.653 9.384 1.00 78.31 104 CYS A CA 1
ATOM 870 C C . CYS A 1 104 ? -5.167 -8.286 9.643 1.00 78.31 104 CYS A C 1
ATOM 872 O O . CYS A 1 104 ? -5.640 -8.302 10.784 1.00 78.31 104 CYS A O 1
ATOM 874 N N . ILE A 1 105 ? -5.797 -8.852 8.609 1.00 78.06 105 ILE A N 1
ATOM 875 C CA . ILE A 1 105 ? -7.086 -9.545 8.735 1.00 78.06 105 ILE A CA 1
ATOM 876 C C . ILE A 1 105 ? -6.944 -10.791 9.622 1.00 78.06 105 ILE A C 1
ATOM 878 O O . ILE A 1 105 ? -7.719 -10.959 10.562 1.00 78.06 105 ILE A O 1
ATOM 882 N N . ILE A 1 106 ? -5.930 -11.629 9.385 1.00 82.44 106 ILE A N 1
ATOM 883 C CA . ILE A 1 106 ? -5.680 -12.861 10.157 1.00 82.44 106 ILE A CA 1
ATOM 884 C C . ILE A 1 106 ? -5.376 -12.559 11.626 1.00 82.44 106 ILE A C 1
ATOM 886 O O . ILE A 1 106 ? -5.775 -13.328 12.496 1.00 82.44 106 ILE A O 1
ATOM 890 N N . GLN A 1 107 ? -4.707 -11.443 11.921 1.00 78.38 107 GLN A N 1
ATOM 891 C CA . GLN A 1 107 ? -4.382 -11.057 13.296 1.00 78.38 107 GLN A CA 1
ATOM 892 C C . GLN A 1 107 ? -5.538 -10.380 14.041 1.00 78.38 107 GLN A C 1
ATOM 894 O O . GLN A 1 107 ? -5.504 -10.271 15.269 1.00 78.38 107 GLN A O 1
ATOM 899 N N . SER A 1 108 ? -6.594 -9.968 13.335 1.00 71.06 108 SER A N 1
ATOM 900 C CA . SER A 1 108 ? -7.754 -9.299 13.938 1.00 71.06 108 SER A CA 1
ATOM 901 C C . SER A 1 108 ? -8.414 -10.104 15.078 1.00 71.06 108 SER A C 1
ATOM 903 O O . SER A 1 108 ? -8.732 -9.507 16.111 1.00 71.06 108 SER A O 1
ATOM 905 N N . PRO A 1 109 ? -8.602 -11.440 14.986 1.00 71.50 109 PRO A N 1
ATOM 906 C CA . PRO A 1 109 ? -9.152 -12.243 16.079 1.00 71.50 109 PRO A CA 1
ATOM 907 C C . PRO A 1 109 ? -8.219 -12.361 17.289 1.00 71.50 109 PRO A C 1
ATOM 909 O O . PRO A 1 109 ? -8.695 -12.301 18.422 1.00 71.50 109 PRO A O 1
ATOM 912 N N . GLN A 1 110 ? -6.905 -12.511 17.076 1.00 72.31 110 GLN A N 1
ATOM 913 C CA . GLN A 1 110 ? -5.929 -12.572 18.172 1.00 72.31 110 GLN A CA 1
ATOM 914 C C . GLN A 1 110 ? -5.903 -11.251 18.936 1.00 72.31 110 GLN A C 1
ATOM 916 O O . GLN A 1 110 ? -6.036 -11.239 20.157 1.00 72.31 110 GLN A O 1
ATOM 921 N N . LEU A 1 111 ? -5.874 -10.139 18.203 1.00 69.81 111 LEU A N 1
ATOM 922 C CA . LEU A 1 111 ? -5.973 -8.799 18.768 1.00 69.81 111 LEU A CA 1
ATOM 923 C C . LEU A 1 111 ? -7.265 -8.601 19.575 1.00 69.81 111 LEU A C 1
ATOM 925 O O . LEU A 1 111 ? -7.244 -8.005 20.650 1.00 69.81 111 LEU A O 1
ATOM 929 N N . ASN A 1 112 ? -8.393 -9.120 19.083 1.00 66.62 112 ASN A N 1
ATOM 930 C CA . ASN A 1 112 ? -9.664 -9.089 19.808 1.00 66.62 112 ASN A CA 1
ATOM 931 C C . ASN A 1 112 ? -9.594 -9.892 21.118 1.00 66.62 112 ASN A C 1
ATOM 933 O O . ASN A 1 112 ? -10.110 -9.453 22.143 1.00 66.62 112 ASN A O 1
ATOM 937 N N . ASN A 1 113 ? -8.941 -11.053 21.110 1.00 68.88 113 ASN A N 1
ATOM 938 C CA . ASN A 1 113 ? -8.760 -11.860 22.314 1.00 68.88 113 ASN A CA 1
ATOM 939 C C . ASN A 1 113 ? -7.830 -11.179 23.328 1.00 68.88 113 ASN A C 1
ATOM 941 O O . ASN A 1 113 ? -8.169 -11.146 24.508 1.00 68.88 113 ASN A O 1
ATOM 945 N N . GLU A 1 114 ? -6.723 -10.577 22.884 1.00 70.25 114 GLU A N 1
ATOM 946 C CA . GLU A 1 114 ? -5.833 -9.779 23.741 1.00 70.25 114 GLU A CA 1
ATOM 947 C C . GLU A 1 114 ? -6.571 -8.589 24.360 1.00 70.25 114 GLU A C 1
ATOM 949 O O . GLU A 1 114 ? -6.447 -8.345 25.557 1.00 70.25 114 GLU A O 1
ATOM 954 N N . ALA A 1 115 ? -7.394 -7.883 23.577 1.00 65.06 115 ALA A N 1
ATOM 955 C CA . ALA A 1 115 ? -8.218 -6.789 24.084 1.00 65.06 115 ALA A CA 1
ATOM 956 C C . ALA A 1 115 ? -9.228 -7.292 25.125 1.00 65.06 115 ALA A C 1
ATOM 958 O O . ALA A 1 115 ? -9.351 -6.713 26.201 1.00 65.06 115 ALA A O 1
ATOM 959 N N . LYS A 1 116 ? -9.921 -8.404 24.850 1.00 62.09 116 LYS A N 1
ATOM 960 C CA . LYS A 1 116 ? -10.847 -9.021 25.811 1.00 62.09 116 LYS A CA 1
ATOM 961 C C . LYS A 1 116 ? -10.155 -9.470 27.091 1.00 62.09 116 LYS A C 1
ATOM 963 O O . LYS A 1 116 ? -10.755 -9.342 28.145 1.00 62.09 116 LYS A O 1
ATOM 968 N N . GLN A 1 117 ? -8.935 -9.992 27.028 1.00 66.56 117 GLN A N 1
ATOM 969 C CA . GLN A 1 117 ? -8.172 -10.333 28.229 1.00 66.56 117 GLN A CA 1
ATOM 970 C C . GLN A 1 117 ? -7.761 -9.062 28.976 1.00 66.56 117 GLN A C 1
ATOM 972 O O . GLN A 1 117 ? -8.016 -8.940 30.169 1.00 66.56 117 GLN A O 1
ATOM 977 N N . PHE A 1 118 ? -7.218 -8.065 28.285 1.00 65.00 118 PHE A N 1
ATOM 978 C CA . PHE A 1 118 ? -6.786 -6.822 28.919 1.00 65.00 118 PHE A CA 1
ATOM 979 C C . PHE A 1 118 ? -7.937 -6.092 29.636 1.00 65.00 118 PHE A C 1
ATOM 981 O O . PHE A 1 118 ? -7.780 -5.695 30.786 1.00 65.00 118 PHE A O 1
ATOM 988 N N . PHE A 1 119 ? -9.109 -5.981 28.999 1.00 59.62 119 PHE A N 1
ATOM 989 C CA . PHE A 1 119 ? -10.275 -5.280 29.558 1.00 59.62 119 PHE A CA 1
ATOM 990 C C . PHE A 1 119 ? -11.245 -6.174 30.351 1.00 59.62 119 PHE A C 1
ATOM 992 O O . PHE A 1 119 ? -12.017 -5.669 31.157 1.00 59.62 119 PHE A O 1
ATOM 999 N N . GLY A 1 120 ? -11.263 -7.487 30.110 1.00 48.69 120 GLY A N 1
ATOM 1000 C CA . GLY A 1 120 ? -12.223 -8.428 30.703 1.00 48.69 120 GLY A CA 1
ATOM 1001 C C . GLY A 1 120 ? -11.724 -9.168 31.944 1.00 48.69 120 GLY A C 1
ATOM 1002 O O . GLY A 1 120 ? -12.537 -9.756 32.646 1.00 48.69 120 GLY A O 1
ATOM 1003 N N . THR A 1 121 ? -10.420 -9.140 32.245 1.00 47.00 121 THR A N 1
ATOM 1004 C CA . THR A 1 121 ? -9.883 -9.771 33.472 1.00 47.00 121 THR A CA 1
ATOM 1005 C C . THR A 1 121 ? -10.069 -8.886 34.714 1.00 47.00 121 THR A C 1
ATOM 1007 O O . THR A 1 121 ? -10.010 -9.377 35.837 1.00 47.00 121 THR A O 1
ATOM 1010 N N . TYR A 1 122 ? -10.346 -7.594 34.520 1.00 48.38 122 TYR A N 1
ATOM 1011 C CA . TYR A 1 122 ? -10.630 -6.625 35.575 1.00 48.38 122 TYR A CA 1
ATOM 1012 C C . TYR A 1 122 ? -11.797 -5.759 35.114 1.00 48.38 122 TYR A C 1
ATOM 1014 O O . TYR A 1 122 ? -11.600 -4.689 34.538 1.00 48.38 122 TYR A O 1
ATOM 1022 N N . GLU A 1 123 ? -13.021 -6.254 35.313 1.00 47.16 123 GLU A N 1
ATOM 1023 C CA . GLU A 1 123 ? -14.214 -5.429 35.148 1.00 47.16 123 GLU A CA 1
ATOM 1024 C C . GLU A 1 123 ? -14.021 -4.086 35.857 1.00 47.16 123 GLU A C 1
ATOM 1026 O O . GLU A 1 123 ? -13.347 -4.000 36.883 1.00 47.16 123 GLU A O 1
ATOM 1031 N N . TYR A 1 124 ? -14.656 -3.065 35.288 1.00 49.59 124 TYR A N 1
ATOM 1032 C CA . TYR A 1 124 ? -14.831 -1.667 35.688 1.00 49.59 124 TYR A CA 1
ATOM 1033 C C . TYR A 1 124 ? -15.225 -1.406 37.165 1.00 49.59 124 TYR A C 1
ATOM 1035 O O . TYR A 1 124 ? -15.722 -0.328 37.487 1.00 49.59 124 TYR A O 1
ATOM 1043 N N . LEU A 1 125 ? -15.036 -2.369 38.071 1.00 39.94 125 LEU A N 1
ATOM 1044 C CA . LEU A 1 125 ? -15.176 -2.260 39.512 1.00 39.94 125 LEU A CA 1
ATOM 1045 C C . LEU A 1 125 ? -14.407 -1.038 40.020 1.00 39.94 125 LEU A C 1
ATOM 1047 O O . LEU A 1 125 ? -13.179 -0.988 40.029 1.00 39.94 125 LEU A O 1
ATOM 1051 N N . ASN A 1 126 ? -15.182 -0.051 40.463 1.00 43.94 126 ASN A N 1
ATOM 1052 C CA . ASN A 1 126 ? -14.755 1.170 41.144 1.00 43.94 126 ASN A CA 1
ATOM 1053 C C . ASN A 1 126 ? -13.939 2.176 40.319 1.00 43.94 126 ASN A C 1
ATOM 1055 O O . ASN A 1 126 ? -13.570 3.223 40.852 1.00 43.94 126 ASN A O 1
ATOM 1059 N N . LYS A 1 127 ? -13.705 1.937 39.025 1.00 46.47 127 LYS A N 1
ATOM 1060 C CA . LYS A 1 127 ? -13.077 2.935 38.150 1.00 46.47 127 LYS A CA 1
ATOM 1061 C C . LYS A 1 127 ? -14.168 3.839 37.583 1.00 46.47 127 LYS A C 1
ATOM 1063 O O . LYS A 1 127 ? -14.961 3.411 36.751 1.00 46.47 127 LYS A O 1
ATOM 1068 N N . GLY A 1 128 ? -14.241 5.084 38.064 1.00 45.88 128 GLY A N 1
ATOM 1069 C CA . GLY A 1 128 ? -15.136 6.112 37.526 1.00 45.88 128 GLY A CA 1
ATOM 1070 C C . GLY A 1 128 ? -14.891 6.262 36.027 1.00 45.88 128 GLY A C 1
ATOM 1071 O O . GLY A 1 128 ? -13.858 6.778 35.618 1.00 45.88 128 GLY A O 1
ATOM 1072 N N . ILE A 1 129 ? -15.809 5.727 35.220 1.00 48.28 129 ILE A N 1
ATOM 1073 C CA . ILE A 1 129 ? -15.477 5.255 33.869 1.00 48.28 129 ILE A CA 1
ATOM 1074 C C . ILE A 1 129 ? -15.022 6.415 32.963 1.00 48.28 129 ILE A C 1
ATOM 1076 O O . ILE A 1 129 ? -14.159 6.214 32.121 1.00 48.28 129 ILE A O 1
ATOM 1080 N N . PHE A 1 130 ? -15.495 7.645 33.184 1.00 43.28 130 PHE A N 1
ATOM 1081 C CA . PHE A 1 130 ? -15.090 8.837 32.434 1.00 43.28 130 PHE A CA 1
ATOM 1082 C C . PHE A 1 130 ? -15.357 10.101 33.276 1.00 43.28 130 PHE A C 1
ATOM 1084 O O . PHE A 1 130 ? -16.325 10.114 34.041 1.00 43.28 130 PHE A O 1
ATOM 1091 N N . PRO A 1 131 ? -14.609 11.213 33.104 1.00 42.19 131 PRO A N 1
ATOM 1092 C CA . PRO A 1 131 ? -14.934 12.505 33.733 1.00 42.19 131 PRO A CA 1
ATOM 1093 C C . PRO A 1 131 ? -16.320 13.059 33.323 1.00 42.19 131 PRO A C 1
ATOM 1095 O O . PRO A 1 131 ? -16.810 14.026 33.902 1.00 42.19 131 PRO A O 1
ATOM 1098 N N . LYS A 1 132 ? -16.986 12.434 32.340 1.00 37.78 132 LYS A N 1
ATOM 1099 C CA . LY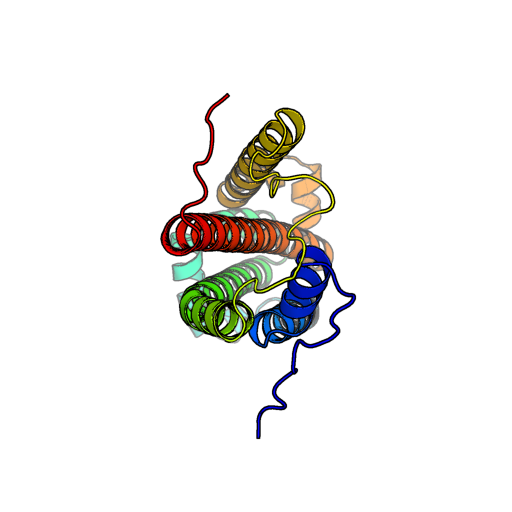S A 1 132 ? -18.401 12.613 31.978 1.00 37.78 132 LYS A CA 1
ATOM 1100 C C . LYS A 1 132 ? -19.050 11.240 31.810 1.00 37.78 132 LYS A C 1
ATOM 1102 O O . LYS A 1 132 ? -18.410 10.356 31.277 1.00 37.78 132 LYS A O 1
ATOM 1107 N N . LYS A 1 133 ? -20.325 11.074 32.178 1.00 34.03 133 LYS A N 1
ATOM 1108 C CA . LYS A 1 133 ? -21.110 9.809 32.206 1.00 34.03 133 LYS A CA 1
ATOM 1109 C C . LYS A 1 133 ? -21.134 8.917 30.938 1.00 34.03 133 LYS A C 1
ATOM 1111 O O . LYS A 1 133 ? -21.828 7.907 30.950 1.00 34.03 133 LYS A O 1
ATOM 1116 N N . PHE A 1 134 ? -20.426 9.245 29.860 1.00 37.25 134 PHE A N 1
ATOM 1117 C CA . PHE A 1 134 ? -20.507 8.543 28.582 1.00 37.25 134 PHE A CA 1
ATOM 1118 C C . PHE A 1 134 ? -19.127 8.437 27.928 1.00 37.25 134 PHE A C 1
ATOM 1120 O O . PHE A 1 134 ? -18.427 9.444 27.811 1.00 37.25 134 PHE A O 1
ATOM 1127 N N . ILE A 1 135 ? -18.785 7.255 27.399 1.00 38.75 135 ILE A N 1
ATOM 1128 C CA . ILE A 1 135 ? -17.879 7.195 26.246 1.00 38.75 135 ILE A CA 1
ATOM 1129 C C . ILE A 1 135 ? -18.616 7.952 25.153 1.00 38.75 135 ILE A C 1
ATOM 1131 O O . ILE A 1 135 ? -19.733 7.574 24.788 1.00 38.75 135 ILE A O 1
ATOM 1135 N N . LYS A 1 136 ? -18.029 9.027 24.635 1.00 38.56 136 LYS A N 1
ATOM 1136 C CA . LYS A 1 136 ? -18.568 9.687 23.451 1.00 38.56 136 LYS A CA 1
ATOM 1137 C C . LYS A 1 136 ? -18.320 8.764 22.250 1.00 38.56 136 LYS A C 1
ATOM 1139 O O . LYS A 1 136 ? -17.352 8.912 21.523 1.00 38.56 136 LYS A O 1
ATOM 1144 N N . ILE A 1 137 ? -19.167 7.745 22.114 1.00 41.69 137 ILE A N 1
ATOM 1145 C CA . ILE A 1 137 ? -19.208 6.829 20.966 1.00 41.69 137 ILE A CA 1
ATOM 1146 C C . ILE A 1 137 ? -19.802 7.550 19.753 1.00 41.69 137 ILE A C 1
ATOM 1148 O O . ILE A 1 137 ? -19.518 7.200 18.609 1.00 41.69 137 ILE A O 1
ATOM 1152 N N . GLU A 1 138 ? -20.581 8.606 19.991 1.00 42.31 138 GLU A N 1
ATOM 1153 C CA . GLU A 1 138 ? -20.941 9.542 18.943 1.00 42.31 138 GLU A CA 1
ATOM 1154 C C . GLU A 1 138 ? -19.727 10.365 18.540 1.00 42.31 138 GLU A C 1
ATOM 1156 O O . GLU A 1 138 ? -19.412 11.405 19.130 1.00 42.31 138 GLU A O 1
ATOM 1161 N N . SER A 1 139 ? -19.096 9.919 17.457 1.00 51.38 139 SER A N 1
ATOM 1162 C CA . SER A 1 139 ? -18.337 10.814 16.601 1.00 51.38 139 SER A CA 1
ATOM 1163 C C . SER A 1 139 ? -19.191 12.060 16.370 1.00 51.38 139 SER A C 1
ATOM 1165 O O . SER A 1 139 ? -20.324 11.949 15.881 1.00 51.38 139 SER A O 1
ATOM 1167 N N . SER A 1 140 ? -18.691 13.232 16.763 1.00 62.19 140 SER A N 1
ATOM 1168 C CA . SER A 1 140 ? -19.420 14.486 16.555 1.00 62.19 140 SER A CA 1
ATOM 1169 C C . SER A 1 140 ? -19.829 14.619 15.083 1.00 62.19 140 SER A C 1
ATOM 1171 O O . SER A 1 140 ? -19.186 14.040 14.208 1.00 62.19 140 SER A O 1
ATOM 1173 N N . LYS A 1 141 ? -20.870 15.401 14.753 1.00 70.75 141 LYS A N 1
ATOM 1174 C CA . LYS A 1 141 ? -21.222 15.660 13.338 1.00 70.75 141 LYS A CA 1
ATOM 1175 C C . LYS A 1 141 ? -19.982 16.056 12.520 1.00 70.75 141 LYS A C 1
ATOM 1177 O O . LYS A 1 141 ? -19.827 15.607 11.391 1.00 70.75 141 LYS A O 1
ATOM 1182 N N . LYS A 1 142 ? -19.065 16.821 13.127 1.00 68.94 142 LYS A N 1
ATOM 1183 C CA . LYS A 1 142 ? -17.761 17.180 12.557 1.00 68.94 142 LYS A CA 1
ATOM 1184 C C . LYS A 1 142 ? -16.865 15.958 12.321 1.00 68.94 142 LYS A C 1
ATOM 1186 O O . LYS A 1 142 ? -16.366 15.800 11.215 1.00 68.94 142 LYS A O 1
ATOM 1191 N N . GLU A 1 143 ? -16.687 15.088 13.311 1.00 66.69 143 GLU A N 1
ATOM 1192 C CA . GLU A 1 143 ? -15.907 13.850 13.160 1.00 66.69 143 GLU A CA 1
ATOM 1193 C C . GLU A 1 143 ? -16.516 12.908 12.115 1.00 66.69 143 GLU A C 1
ATOM 1195 O O . GLU A 1 143 ? -15.783 12.450 11.252 1.00 66.69 143 GLU A O 1
ATOM 1200 N N . ARG A 1 144 ? -17.843 12.699 12.089 1.00 69.31 144 ARG A N 1
ATOM 1201 C CA . ARG A 1 144 ? -18.511 11.887 11.044 1.00 69.31 144 ARG A CA 1
ATOM 1202 C C . ARG A 1 144 ? -18.264 12.444 9.651 1.00 69.31 144 ARG A C 1
ATOM 1204 O O . ARG A 1 144 ? -17.985 11.679 8.735 1.00 69.31 144 ARG A O 1
ATOM 1211 N N . MET A 1 145 ? -18.355 13.763 9.492 1.00 70.12 145 MET A N 1
ATOM 1212 C CA . MET A 1 145 ? -18.070 14.421 8.217 1.00 70.12 145 MET A CA 1
ATOM 1213 C C . MET A 1 145 ? -16.604 14.250 7.807 1.00 70.12 145 MET A C 1
ATOM 1215 O O . MET A 1 145 ? -16.346 13.947 6.647 1.00 70.12 145 MET A O 1
ATOM 1219 N N . ILE A 1 146 ? -15.657 14.381 8.744 1.00 77.31 146 ILE A N 1
ATOM 1220 C CA . ILE A 1 146 ? -14.228 14.129 8.490 1.00 77.31 146 ILE A CA 1
ATOM 1221 C C . ILE A 1 146 ? -14.014 12.672 8.076 1.00 77.31 146 ILE A C 1
ATOM 1223 O O . ILE A 1 146 ? -13.351 12.406 7.084 1.00 77.31 146 ILE A O 1
ATOM 1227 N N . THR A 1 147 ? -14.615 11.728 8.793 1.00 74.62 147 THR A N 1
ATOM 1228 C CA . THR A 1 147 ? -14.549 10.294 8.512 1.00 74.62 147 THR A CA 1
ATOM 1229 C C . THR A 1 147 ? -15.089 9.960 7.118 1.00 74.62 147 THR A C 1
ATOM 1231 O O . THR A 1 147 ? -14.405 9.292 6.347 1.00 74.62 147 THR A O 1
ATOM 1234 N N . ILE A 1 148 ? -16.274 10.466 6.758 1.00 78.31 148 ILE A N 1
ATOM 1235 C CA . ILE A 1 148 ? -16.861 10.295 5.418 1.00 78.31 148 ILE A CA 1
ATOM 1236 C C . ILE A 1 148 ? -15.945 10.901 4.353 1.00 78.31 148 ILE A C 1
ATOM 1238 O O . ILE A 1 148 ? -15.666 10.253 3.348 1.00 78.31 148 ILE A O 1
ATOM 1242 N N . PHE A 1 149 ? -15.436 12.111 4.589 1.00 81.44 149 PHE A N 1
ATOM 1243 C CA . PHE A 1 149 ? -14.499 12.767 3.684 1.00 81.44 149 PHE A CA 1
ATOM 1244 C C . PHE A 1 149 ? -13.225 11.937 3.486 1.00 81.44 149 PHE A C 1
ATOM 1246 O O . PHE A 1 149 ? -12.815 11.729 2.349 1.00 81.44 149 PHE A O 1
ATOM 1253 N N . CYS A 1 150 ? -12.637 11.395 4.556 1.00 81.38 150 CYS A N 1
ATOM 1254 C CA . CYS A 1 150 ? -11.474 10.514 4.472 1.00 81.38 150 CYS A CA 1
ATOM 1255 C C . CYS A 1 150 ? -11.772 9.251 3.658 1.00 81.38 150 CYS A C 1
ATOM 1257 O O . CYS A 1 150 ? -10.964 8.885 2.813 1.00 81.38 150 CYS A O 1
ATOM 1259 N N . VAL A 1 151 ? -12.925 8.602 3.861 1.00 82.38 151 VAL A N 1
ATOM 1260 C CA . VAL A 1 151 ? -13.312 7.406 3.089 1.00 82.38 151 VAL A CA 1
ATOM 1261 C C . VAL A 1 151 ? -13.469 7.731 1.608 1.00 82.38 151 VAL A C 1
ATOM 1263 O O . VAL A 1 151 ? -12.931 7.010 0.771 1.00 82.38 151 VAL A O 1
ATOM 1266 N N . ILE A 1 152 ? -14.161 8.825 1.281 1.00 85.69 152 ILE A N 1
ATOM 1267 C CA . ILE A 1 152 ? -14.332 9.280 -0.104 1.00 85.69 152 ILE A CA 1
ATOM 1268 C C . ILE A 1 152 ? -12.970 9.603 -0.720 1.00 85.69 152 ILE A C 1
ATOM 1270 O O . ILE A 1 152 ? -12.690 9.172 -1.834 1.00 85.69 152 ILE A O 1
ATOM 1274 N N . PHE A 1 153 ? -12.104 10.309 0.008 1.00 86.88 153 PHE A N 1
ATOM 1275 C CA . PHE A 1 153 ? -10.774 10.681 -0.464 1.00 86.88 153 PHE A CA 1
ATOM 1276 C C . PHE A 1 153 ? -9.881 9.4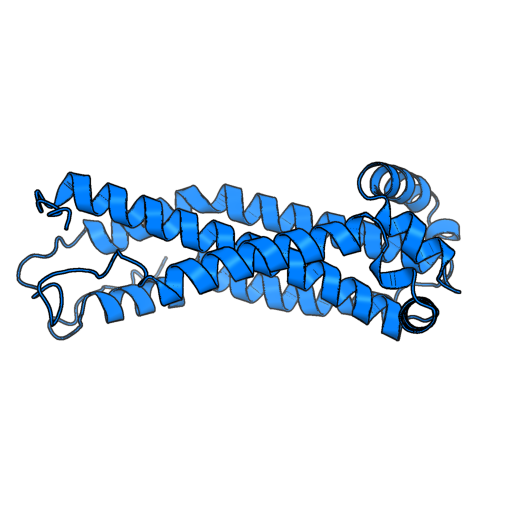58 -0.704 1.00 86.88 153 PHE A C 1
ATOM 1278 O O . 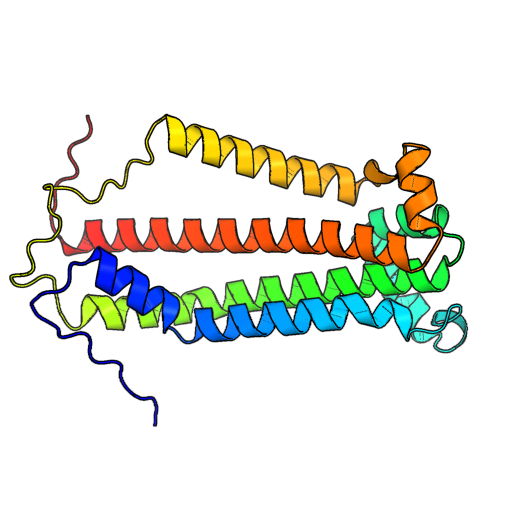PHE A 1 153 ? -9.248 9.370 -1.749 1.00 86.88 153 PHE A O 1
ATOM 1285 N N . ILE A 1 154 ? -9.865 8.488 0.216 1.00 87.12 154 ILE A N 1
ATOM 1286 C CA . ILE A 1 154 ? -9.118 7.228 0.064 1.00 87.12 154 ILE A CA 1
ATOM 1287 C C . ILE A 1 154 ? -9.664 6.428 -1.122 1.00 87.12 154 ILE A C 1
ATOM 1289 O O . ILE A 1 154 ? -8.888 5.952 -1.946 1.00 87.12 154 ILE A O 1
ATOM 1293 N N . GLY A 1 155 ? -10.989 6.300 -1.236 1.00 87.00 155 GLY A N 1
ATOM 1294 C CA . GLY A 1 155 ? -11.630 5.606 -2.354 1.00 87.00 155 GLY A CA 1
ATOM 1295 C C . GLY A 1 155 ? -11.304 6.261 -3.694 1.00 87.00 155 GLY A C 1
ATOM 1296 O O . GLY A 1 155 ? -10.946 5.572 -4.647 1.00 87.00 155 GLY A O 1
ATOM 1297 N N . TYR A 1 156 ? -11.338 7.593 -3.749 1.00 89.06 156 TYR A N 1
ATOM 1298 C CA . TYR A 1 156 ? -10.939 8.358 -4.924 1.00 89.06 156 TYR A CA 1
ATOM 1299 C C . TYR A 1 156 ? -9.450 8.182 -5.244 1.00 89.06 156 TYR A C 1
ATOM 1301 O O . TYR A 1 156 ? -9.109 7.932 -6.394 1.00 89.06 156 TYR A O 1
ATOM 1309 N N . ALA A 1 157 ? -8.566 8.229 -4.242 1.00 88.44 157 ALA A N 1
ATOM 1310 C CA . ALA A 1 157 ? -7.128 8.015 -4.408 1.00 88.44 157 ALA A CA 1
ATOM 1311 C C . ALA A 1 157 ? -6.802 6.608 -4.945 1.00 88.44 157 ALA A C 1
ATOM 1313 O O . ALA A 1 157 ? -5.967 6.468 -5.839 1.00 88.44 157 ALA A O 1
ATOM 1314 N N . LEU A 1 158 ? -7.494 5.571 -4.460 1.00 88.50 158 LEU A N 1
ATOM 1315 C CA . LEU A 1 158 ? -7.387 4.214 -5.006 1.00 88.50 158 LEU A CA 1
ATOM 1316 C C . LEU A 1 158 ? -7.909 4.151 -6.442 1.00 88.50 158 LEU A C 1
ATOM 1318 O O . LEU A 1 158 ? -7.258 3.556 -7.294 1.00 88.50 158 LEU A O 1
ATOM 1322 N N . TYR A 1 159 ? -9.044 4.792 -6.724 1.00 90.38 159 TYR A N 1
ATOM 1323 C CA . TYR A 1 159 ? -9.652 4.816 -8.053 1.00 90.38 159 TYR A CA 1
ATOM 1324 C C . TYR A 1 159 ? -8.750 5.477 -9.103 1.00 90.38 159 TYR A C 1
ATOM 1326 O O . TYR A 1 159 ? -8.522 4.896 -10.165 1.00 90.38 159 TYR A O 1
ATOM 1334 N N . ILE A 1 160 ? -8.203 6.663 -8.815 1.00 90.00 160 ILE A N 1
ATOM 1335 C CA . ILE A 1 160 ? -7.308 7.364 -9.750 1.00 90.00 160 ILE A CA 1
ATOM 1336 C C . ILE A 1 160 ? -5.989 6.617 -9.946 1.00 90.00 160 ILE A C 1
ATOM 1338 O O . ILE A 1 160 ? -5.421 6.673 -11.033 1.00 90.00 160 ILE A O 1
ATOM 1342 N N . ASN A 1 161 ? -5.508 5.914 -8.914 1.00 87.81 161 ASN A N 1
ATOM 1343 C CA . ASN A 1 161 ? -4.312 5.092 -9.020 1.00 87.81 161 ASN A CA 1
ATOM 1344 C C . ASN A 1 161 ? -4.592 3.870 -9.898 1.00 87.81 161 ASN A C 1
ATOM 1346 O O . ASN A 1 161 ? -3.917 3.691 -10.903 1.00 87.81 161 ASN A O 1
ATOM 1350 N N . TYR A 1 162 ? -5.648 3.110 -9.590 1.00 88.81 162 TYR A N 1
ATOM 1351 C CA . TYR A 1 162 ? -6.046 1.899 -10.312 1.00 88.81 162 TYR A CA 1
ATOM 1352 C C . TYR A 1 162 ? -6.287 2.141 -11.810 1.00 88.81 162 TYR A C 1
ATOM 1354 O O . TYR A 1 162 ? -5.887 1.331 -12.639 1.00 88.81 162 TYR A O 1
ATOM 1362 N N . ASN A 1 163 ? -6.894 3.276 -12.168 1.00 89.56 163 ASN A N 1
ATOM 1363 C CA . ASN A 1 163 ? -7.172 3.627 -13.565 1.00 89.56 163 ASN A CA 1
ATOM 1364 C C . ASN A 1 163 ? -6.027 4.383 -14.260 1.00 89.56 163 ASN A C 1
ATOM 1366 O O . ASN A 1 163 ? -6.195 4.814 -15.396 1.00 89.56 163 ASN A O 1
ATOM 1370 N N . GLY A 1 164 ? -4.890 4.605 -13.591 1.00 84.31 164 GLY A N 1
ATOM 1371 C CA . GLY A 1 164 ? -3.763 5.347 -14.167 1.00 84.31 164 GLY A CA 1
ATOM 1372 C C . GLY A 1 164 ? -4.030 6.839 -14.392 1.00 84.31 164 GLY A C 1
ATOM 1373 O O . GLY A 1 164 ? -3.214 7.527 -14.994 1.00 84.31 164 GLY A O 1
ATOM 1374 N N . TYR A 1 165 ? -5.129 7.396 -13.878 1.00 87.06 165 TYR A N 1
ATOM 1375 C CA . TYR A 1 165 ? -5.474 8.811 -14.074 1.00 87.06 165 TYR A CA 1
ATOM 1376 C C . TYR A 1 165 ? -4.458 9.774 -13.470 1.00 87.06 165 TYR A C 1
ATOM 1378 O O . TYR A 1 165 ? -4.373 10.920 -13.907 1.00 87.06 165 TYR A O 1
ATOM 1386 N N . LEU A 1 166 ? -3.659 9.308 -12.508 1.00 82.56 166 LEU A N 1
ATOM 1387 C CA . LEU A 1 166 ? -2.544 10.079 -11.972 1.00 82.56 166 LEU A CA 1
ATOM 1388 C C . LEU A 1 166 ? -1.552 10.498 -13.054 1.00 82.56 166 LEU A C 1
ATOM 1390 O O . LEU A 1 166 ? -1.076 11.617 -12.986 1.00 82.56 166 LEU A O 1
ATOM 1394 N N . ILE A 1 167 ? -1.281 9.659 -14.055 1.00 83.00 167 ILE A N 1
ATOM 1395 C CA . ILE A 1 167 ? -0.280 9.933 -15.103 1.00 83.00 167 ILE A CA 1
ATOM 1396 C C . ILE A 1 167 ? -0.882 10.447 -16.410 1.00 83.00 167 ILE A C 1
ATOM 1398 O O . ILE A 1 167 ? -0.155 10.668 -17.370 1.00 83.00 167 ILE A O 1
ATOM 1402 N N . ASN A 1 168 ? -2.195 10.684 -16.454 1.00 78.69 168 ASN A N 1
ATOM 1403 C CA . ASN A 1 168 ? -2.838 11.279 -17.627 1.00 78.69 168 ASN A CA 1
ATOM 1404 C C . ASN A 1 168 ? -2.513 12.774 -17.791 1.00 78.69 168 ASN A C 1
ATOM 1406 O O . ASN A 1 168 ? -2.790 13.345 -18.844 1.00 78.69 168 ASN A O 1
ATOM 1410 N N . SER A 1 169 ? -1.945 13.428 -16.772 1.00 74.50 169 SER A N 1
ATOM 1411 C CA . SER A 1 169 ? -1.404 14.780 -16.914 1.00 74.50 169 SER A CA 1
ATOM 1412 C C . SER A 1 169 ? 0.074 14.731 -17.309 1.00 74.50 169 SER A C 1
ATOM 1414 O O . SER A 1 169 ? 0.824 13.871 -16.844 1.00 74.50 169 SER A O 1
ATOM 1416 N N . SER A 1 170 ? 0.510 15.695 -18.126 1.00 66.19 170 SER A N 1
ATOM 1417 C CA . SER A 1 170 ? 1.910 15.804 -18.563 1.00 66.19 170 SER A CA 1
ATOM 1418 C C . SER A 1 170 ? 2.880 15.826 -17.379 1.00 66.19 170 SER A C 1
ATOM 1420 O O . SER A 1 170 ? 3.840 15.062 -17.357 1.00 66.19 170 SER A O 1
ATOM 1422 N N . ILE A 1 171 ? 2.556 16.607 -16.346 1.00 71.56 171 ILE A N 1
ATOM 1423 C CA . ILE A 1 171 ? 3.381 16.782 -15.144 1.00 71.56 171 ILE A CA 1
ATOM 1424 C C . ILE A 1 171 ? 3.643 15.446 -14.442 1.00 71.56 171 ILE A C 1
ATOM 1426 O O . ILE A 1 171 ? 4.784 15.123 -14.141 1.00 71.56 171 ILE A O 1
ATOM 1430 N N . PHE A 1 172 ? 2.606 14.653 -14.174 1.00 74.62 172 PHE A N 1
ATOM 1431 C CA . PHE A 1 172 ? 2.777 13.408 -13.424 1.00 74.62 172 PHE A CA 1
ATOM 1432 C C . PHE A 1 172 ? 3.301 12.260 -14.289 1.00 74.62 172 PHE A C 1
ATOM 1434 O O . PHE A 1 172 ? 3.932 11.351 -13.751 1.00 74.62 172 PHE A O 1
ATOM 1441 N N . SER A 1 173 ? 3.087 12.302 -15.608 1.00 74.69 173 SER A N 1
ATOM 1442 C CA . SER A 1 173 ? 3.695 11.342 -16.536 1.00 74.69 173 SER A CA 1
ATOM 1443 C C . SER A 1 173 ? 5.225 11.442 -16.525 1.00 74.69 173 SER A C 1
ATOM 1445 O O . SER A 1 173 ? 5.905 10.427 -16.400 1.00 74.69 173 SER A O 1
ATOM 1447 N N . GLU A 1 174 ? 5.767 12.667 -16.517 1.00 79.06 174 GLU A N 1
ATOM 1448 C CA . GLU A 1 174 ? 7.212 12.914 -16.463 1.00 79.06 174 GLU A CA 1
ATOM 1449 C C . GLU A 1 174 ? 7.834 12.401 -15.164 1.00 79.06 174 GLU A C 1
ATOM 1451 O O . GLU A 1 174 ? 8.992 11.990 -15.150 1.00 79.06 174 GLU A O 1
ATOM 1456 N N . TRP A 1 175 ? 7.068 12.356 -14.074 1.00 79.56 175 TRP A N 1
ATOM 1457 C CA . TRP A 1 175 ? 7.574 11.853 -12.801 1.00 79.56 175 TRP A CA 1
ATOM 1458 C C . TRP A 1 175 ? 7.827 10.340 -12.876 1.00 79.56 175 TRP A C 1
ATOM 1460 O O . TRP A 1 175 ? 8.805 9.858 -12.329 1.00 79.56 175 TRP A O 1
ATOM 1470 N N . VAL A 1 176 ? 7.042 9.559 -13.618 1.00 83.88 176 VAL A N 1
ATOM 1471 C CA . VAL A 1 176 ? 7.255 8.093 -13.711 1.00 83.88 176 VAL A CA 1
ATOM 1472 C C . VAL A 1 176 ? 8.391 7.716 -14.675 1.00 83.88 176 VAL A C 1
ATOM 1474 O O . VAL A 1 176 ? 8.753 6.545 -14.815 1.00 83.88 176 VAL A O 1
ATOM 1477 N N . SER A 1 177 ? 9.010 8.709 -15.315 1.00 85.06 177 SER A N 1
ATOM 1478 C CA . SER A 1 177 ? 10.069 8.496 -16.299 1.00 85.06 177 SER A CA 1
ATOM 1479 C C . SER A 1 177 ? 11.346 7.889 -15.705 1.00 85.06 177 SER A C 1
ATOM 1481 O O . SER A 1 177 ? 12.053 7.167 -16.408 1.00 85.06 177 SER A O 1
ATOM 1483 N N . ASP A 1 178 ? 11.629 8.124 -14.421 1.00 90.25 178 ASP A N 1
ATOM 1484 C CA . ASP A 1 178 ? 12.849 7.684 -13.748 1.00 90.25 178 ASP A CA 1
ATOM 1485 C C . ASP A 1 178 ? 12.580 6.878 -12.462 1.00 90.25 178 ASP A C 1
ATOM 1487 O O . ASP A 1 178 ? 11.441 6.635 -12.048 1.00 90.25 178 ASP A O 1
ATOM 1491 N N . ARG A 1 179 ? 13.658 6.425 -11.809 1.00 93.81 179 ARG A N 1
ATOM 1492 C CA . ARG A 1 179 ? 13.571 5.644 -10.563 1.00 93.81 179 ARG A CA 1
ATOM 1493 C C . ARG A 1 179 ? 12.968 6.444 -9.413 1.00 93.81 179 ARG A C 1
ATOM 1495 O O . ARG A 1 179 ? 12.273 5.866 -8.580 1.00 93.81 179 ARG A O 1
ATOM 1502 N N . LEU A 1 180 ? 13.253 7.744 -9.342 1.00 92.56 180 LEU A N 1
ATOM 1503 C CA . LEU A 1 180 ? 12.823 8.575 -8.228 1.00 92.56 180 LEU A CA 1
ATOM 1504 C C . LEU A 1 180 ? 11.319 8.811 -8.286 1.00 92.56 180 LEU A C 1
ATOM 1506 O O . LEU A 1 180 ? 10.641 8.618 -7.281 1.00 92.56 180 LEU A O 1
ATOM 1510 N N . GLY A 1 181 ? 10.760 9.187 -9.429 1.00 90.75 181 GLY A N 1
ATOM 1511 C CA . GLY A 1 181 ? 9.320 9.388 -9.476 1.00 90.75 181 GLY A CA 1
ATOM 1512 C C . GLY A 1 181 ? 8.533 8.080 -9.616 1.00 90.75 181 GLY A C 1
ATOM 1513 O O . GLY A 1 181 ? 7.413 8.012 -9.106 1.00 90.75 181 GLY A O 1
ATOM 1514 N N . THR A 1 182 ? 9.136 6.985 -10.105 1.00 92.25 182 THR A N 1
ATOM 1515 C CA . THR A 1 182 ? 8.571 5.631 -9.904 1.00 92.25 182 THR A CA 1
ATOM 1516 C C . THR A 1 182 ? 8.463 5.293 -8.408 1.00 92.25 182 THR A C 1
ATOM 1518 O O . THR A 1 182 ? 7.426 4.798 -7.963 1.00 92.25 182 THR A O 1
ATOM 1521 N N . LEU A 1 183 ? 9.480 5.624 -7.597 1.00 94.38 183 LEU A N 1
ATOM 1522 C CA . LEU A 1 183 ? 9.412 5.508 -6.133 1.00 94.38 183 LEU A CA 1
ATOM 1523 C C . LEU A 1 183 ? 8.298 6.383 -5.549 1.00 94.38 183 LEU A C 1
ATOM 1525 O O . LEU A 1 183 ? 7.554 5.908 -4.696 1.00 94.38 183 LEU A O 1
ATOM 1529 N N . VAL A 1 184 ? 8.163 7.639 -5.987 1.00 91.12 184 VAL A N 1
ATOM 1530 C CA . VAL A 1 184 ? 7.117 8.553 -5.490 1.00 91.12 184 VAL A CA 1
ATOM 1531 C C . VAL A 1 184 ? 5.722 7.988 -5.759 1.00 91.12 184 VAL A C 1
ATOM 1533 O O . VAL A 1 184 ? 4.891 7.951 -4.850 1.00 91.12 184 VAL A O 1
ATOM 1536 N N . MET A 1 185 ? 5.467 7.487 -6.969 1.00 90.50 185 MET A N 1
ATOM 1537 C CA . MET A 1 185 ? 4.178 6.873 -7.305 1.00 90.50 185 MET A CA 1
ATOM 1538 C C . MET A 1 185 ? 3.948 5.562 -6.546 1.00 90.50 185 MET A C 1
ATOM 1540 O O . MET A 1 185 ? 2.847 5.327 -6.038 1.00 90.50 185 MET A O 1
ATOM 1544 N N . GLY A 1 186 ? 4.988 4.739 -6.390 1.00 90.81 186 GLY A N 1
ATOM 1545 C CA . GLY A 1 186 ? 4.949 3.542 -5.551 1.00 90.81 186 GLY A CA 1
ATOM 1546 C C . GLY A 1 186 ? 4.632 3.863 -4.088 1.00 90.81 186 GLY A C 1
ATOM 1547 O O . GLY A 1 186 ? 3.784 3.209 -3.475 1.00 90.81 186 GLY A O 1
ATOM 1548 N N . ALA A 1 187 ? 5.246 4.908 -3.533 1.00 90.56 187 ALA A N 1
ATOM 1549 C CA . ALA A 1 187 ? 4.996 5.385 -2.177 1.00 90.56 187 ALA A CA 1
ATOM 1550 C C . ALA A 1 187 ? 3.564 5.916 -2.021 1.00 90.56 187 ALA A C 1
ATOM 1552 O O . ALA A 1 187 ? 2.899 5.572 -1.046 1.00 90.56 187 ALA A O 1
ATOM 1553 N N . PHE A 1 188 ? 3.055 6.681 -2.992 1.00 89.12 188 PHE A N 1
ATOM 1554 C CA . PHE A 1 188 ? 1.672 7.164 -2.995 1.00 89.12 188 PHE A CA 1
ATOM 1555 C C . PHE A 1 188 ? 0.655 6.011 -3.004 1.00 89.12 188 PHE A C 1
ATOM 1557 O O . PHE A 1 188 ? -0.270 5.994 -2.184 1.00 89.12 188 PHE A O 1
ATOM 1564 N N . GLN A 1 189 ? 0.843 5.019 -3.885 1.00 88.75 189 GLN A N 1
ATOM 1565 C CA . GLN A 1 189 ? 0.007 3.814 -3.934 1.00 88.75 189 GLN A CA 1
ATOM 1566 C C . GLN A 1 189 ? -0.003 3.103 -2.575 1.00 88.75 189 GLN A C 1
ATOM 1568 O O . GLN A 1 189 ? -1.064 2.839 -2.007 1.00 88.75 189 GLN A O 1
ATOM 1573 N N . ASN A 1 190 ? 1.183 2.828 -2.027 1.00 87.81 190 ASN A N 1
ATOM 1574 C CA . ASN A 1 190 ? 1.314 2.106 -0.765 1.00 87.81 190 ASN A CA 1
ATOM 1575 C C . ASN A 1 190 ? 0.724 2.885 0.404 1.00 87.81 190 ASN A C 1
ATOM 1577 O O . ASN A 1 190 ? 0.024 2.290 1.221 1.00 87.81 190 ASN A O 1
ATOM 1581 N N . LEU A 1 191 ? 0.957 4.196 0.480 1.00 86.31 191 LEU A N 1
ATOM 1582 C CA . LEU A 1 191 ? 0.392 5.044 1.524 1.00 86.31 191 LEU A CA 1
ATOM 1583 C C . LEU A 1 191 ? -1.135 4.994 1.490 1.00 86.31 191 LEU A C 1
ATOM 1585 O O . LEU A 1 191 ? -1.765 4.821 2.530 1.00 86.31 191 LEU A O 1
ATOM 1589 N N . THR A 1 192 ? -1.727 5.070 0.298 1.00 86.00 192 THR A N 1
ATOM 1590 C CA . THR A 1 192 ? -3.184 5.028 0.123 1.00 86.00 192 THR A CA 1
ATOM 1591 C C . THR A 1 192 ? -3.762 3.705 0.631 1.00 86.00 192 THR A C 1
ATOM 1593 O O . THR A 1 192 ? -4.734 3.703 1.389 1.00 86.00 192 THR A O 1
ATOM 1596 N N . ILE A 1 193 ? -3.126 2.581 0.288 1.00 84.69 193 ILE A N 1
ATOM 1597 C CA . ILE A 1 193 ? -3.536 1.247 0.749 1.00 84.69 193 ILE A CA 1
ATOM 1598 C C . ILE A 1 193 ? -3.367 1.111 2.270 1.00 84.69 193 ILE A C 1
ATOM 1600 O O . ILE A 1 193 ? -4.282 0.657 2.953 1.00 84.69 193 ILE A O 1
ATOM 1604 N N . HIS A 1 194 ? -2.235 1.545 2.830 1.00 80.31 194 HIS A N 1
ATOM 1605 C CA . HIS A 1 194 ? -1.985 1.453 4.272 1.00 80.31 194 HIS A CA 1
ATOM 1606 C C . HIS A 1 194 ? -2.973 2.290 5.077 1.00 80.31 194 HIS A C 1
ATOM 1608 O O . HIS A 1 194 ? -3.504 1.817 6.081 1.00 80.31 194 HIS A O 1
ATOM 1614 N N . VAL A 1 195 ? -3.255 3.515 4.629 1.00 81.56 195 VAL A N 1
ATOM 1615 C CA . VAL A 1 195 ? -4.255 4.377 5.263 1.00 81.56 195 VAL A CA 1
ATOM 1616 C C . VAL A 1 195 ? -5.631 3.709 5.218 1.00 81.56 195 VAL A C 1
ATOM 1618 O O . VAL A 1 195 ? -6.322 3.700 6.237 1.00 81.56 195 VAL A O 1
ATOM 1621 N N . ALA A 1 196 ? -6.003 3.079 4.098 1.00 82.12 196 ALA A N 1
ATOM 1622 C CA . ALA A 1 196 ? -7.250 2.323 3.988 1.00 82.12 196 ALA A CA 1
ATOM 1623 C C . ALA A 1 196 ? -7.315 1.158 4.994 1.00 82.12 196 ALA A C 1
ATOM 1625 O O . ALA A 1 196 ? -8.301 1.028 5.721 1.00 82.12 196 ALA A O 1
ATOM 1626 N N . ILE A 1 197 ? -6.254 0.348 5.093 1.00 77.62 197 ILE A N 1
ATOM 1627 C CA . ILE A 1 197 ? -6.178 -0.794 6.022 1.00 77.62 197 ILE A CA 1
ATOM 1628 C C . ILE A 1 197 ? -6.268 -0.322 7.472 1.00 77.62 197 ILE A C 1
ATOM 1630 O O . ILE A 1 197 ? -7.091 -0.829 8.232 1.00 77.62 197 ILE A O 1
ATOM 1634 N N . VAL A 1 198 ? -5.458 0.666 7.868 1.00 75.12 198 VAL A N 1
ATOM 1635 C CA . VAL A 1 198 ? -5.467 1.219 9.233 1.00 75.12 198 VAL A CA 1
ATOM 1636 C C . VAL A 1 198 ? -6.850 1.740 9.585 1.00 75.12 198 VAL A C 1
ATOM 1638 O O . VAL A 1 198 ? -7.358 1.473 10.673 1.00 75.12 198 VAL A O 1
ATOM 1641 N N . TYR A 1 199 ? -7.479 2.453 8.655 1.00 75.00 199 TYR A N 1
ATOM 1642 C CA . TYR A 1 199 ? -8.817 2.980 8.844 1.00 75.00 199 TYR A CA 1
ATOM 1643 C C . TYR A 1 199 ? -9.855 1.861 9.039 1.00 75.00 199 TYR A C 1
ATOM 1645 O O . TYR A 1 199 ? -10.657 1.928 9.975 1.00 75.00 199 TYR A O 1
ATOM 1653 N N . ILE A 1 200 ? -9.821 0.802 8.224 1.00 71.94 200 ILE A N 1
ATOM 1654 C CA . ILE A 1 200 ? -10.698 -0.371 8.381 1.00 71.94 200 ILE A CA 1
ATOM 1655 C C . ILE A 1 200 ? -10.466 -1.037 9.744 1.00 71.94 200 ILE A C 1
ATOM 1657 O O . ILE A 1 200 ? -11.425 -1.294 10.473 1.00 71.94 200 ILE 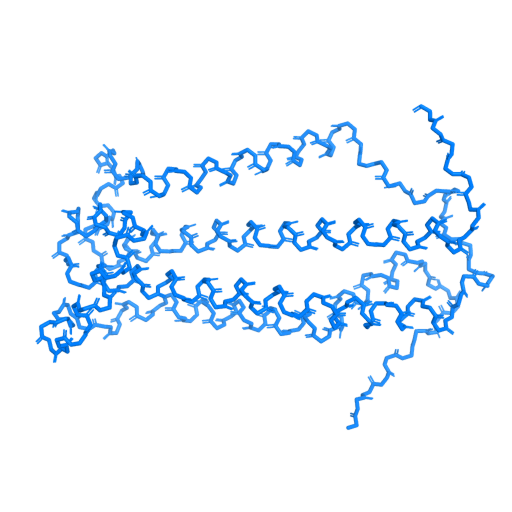A O 1
ATOM 1661 N N . MET A 1 201 ? -9.207 -1.245 10.131 1.00 68.94 201 MET A N 1
ATOM 1662 C CA . MET A 1 201 ? -8.838 -1.870 11.404 1.00 68.94 201 MET A CA 1
ATOM 1663 C C . MET A 1 201 ? -9.318 -1.061 12.616 1.00 68.94 201 MET A C 1
ATOM 1665 O O . MET A 1 201 ? -9.848 -1.640 13.563 1.00 68.94 201 MET A O 1
ATOM 1669 N N . ILE A 1 202 ? -9.197 0.272 12.583 1.00 68.62 202 ILE A N 1
ATOM 1670 C CA . ILE A 1 202 ? -9.727 1.157 13.636 1.00 68.62 202 ILE A CA 1
ATOM 1671 C C . ILE A 1 202 ? -11.251 1.036 13.730 1.00 68.62 202 ILE A C 1
ATOM 167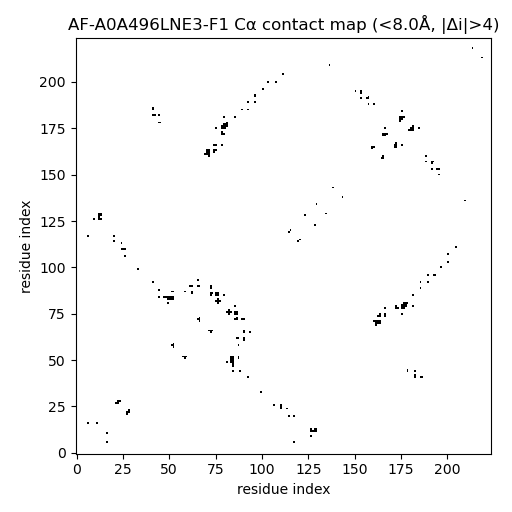3 O O . ILE A 1 202 ? -11.795 0.951 14.827 1.00 68.62 202 ILE A O 1
ATOM 1677 N N . ASN A 1 203 ? -11.961 0.995 12.602 1.00 67.00 203 ASN A N 1
ATOM 1678 C CA . ASN A 1 203 ? -13.420 0.872 12.624 1.00 67.00 203 ASN A CA 1
ATOM 1679 C C . ASN A 1 203 ? -13.878 -0.491 13.153 1.00 67.00 203 ASN A C 1
ATOM 1681 O O . ASN A 1 203 ? -14.802 -0.549 13.966 1.00 67.00 203 ASN A O 1
ATOM 1685 N N . ILE A 1 204 ? -13.205 -1.577 12.761 1.00 61.88 204 ILE A N 1
ATOM 1686 C CA . ILE A 1 204 ? -13.435 -2.914 13.326 1.00 61.88 204 ILE A CA 1
ATOM 1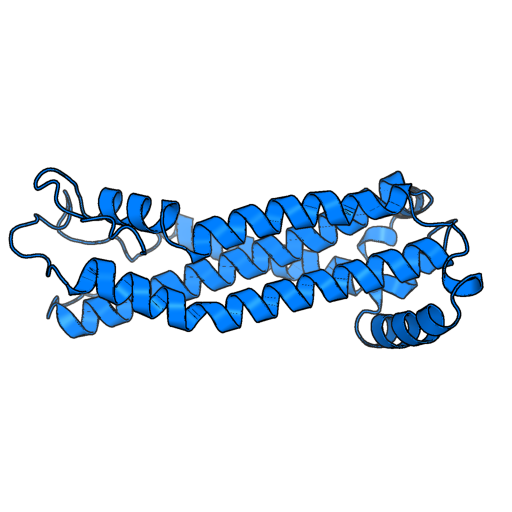687 C C . ILE A 1 204 ? -13.221 -2.881 14.844 1.00 61.88 204 ILE A C 1
ATOM 1689 O O . ILE A 1 204 ? -14.080 -3.353 15.591 1.00 61.88 204 ILE A O 1
ATOM 1693 N N . TYR A 1 205 ? -12.124 -2.268 15.300 1.00 60.53 205 TYR A N 1
ATOM 1694 C CA . TYR A 1 205 ? -11.811 -2.104 16.717 1.00 60.53 205 TYR A CA 1
ATOM 1695 C C . TYR A 1 205 ? -12.961 -1.411 17.465 1.00 60.53 205 TYR A C 1
ATOM 1697 O O . TYR A 1 205 ? -13.464 -1.923 18.468 1.00 60.53 205 TYR A O 1
ATOM 1705 N N . THR A 1 206 ? -13.408 -0.263 16.958 1.00 61.09 206 THR A N 1
ATOM 1706 C CA . THR A 1 206 ? -14.455 0.548 17.585 1.00 61.09 206 THR A CA 1
ATOM 1707 C C . THR A 1 206 ? -15.787 -0.198 17.640 1.00 61.09 206 THR A C 1
ATOM 1709 O O . THR A 1 206 ? -16.409 -0.262 18.698 1.00 61.09 206 THR A O 1
ATOM 1712 N N . ILE A 1 207 ? -16.209 -0.836 16.543 1.00 58.53 207 ILE A N 1
ATOM 1713 C CA . ILE A 1 207 ? -17.474 -1.586 16.484 1.00 58.53 207 ILE A CA 1
ATOM 1714 C C . ILE A 1 207 ? -17.467 -2.766 17.462 1.00 58.53 207 ILE A C 1
ATOM 1716 O O . ILE A 1 207 ? -18.463 -3.003 18.150 1.00 58.53 207 ILE A O 1
ATOM 1720 N N . ILE A 1 208 ? -16.362 -3.513 17.536 1.00 56.81 208 ILE A N 1
ATOM 1721 C CA . ILE A 1 208 ? -16.232 -4.646 18.460 1.00 56.81 208 ILE A CA 1
ATOM 1722 C C . ILE A 1 208 ? -16.274 -4.158 19.909 1.00 56.81 208 ILE A C 1
ATOM 1724 O O . ILE A 1 208 ? -17.015 -4.727 20.713 1.00 56.81 208 ILE A O 1
ATOM 1728 N N . HIS A 1 209 ? -15.533 -3.095 20.232 1.00 56.28 209 HIS A N 1
ATOM 1729 C CA . HIS A 1 209 ? -15.506 -2.523 21.575 1.00 56.28 209 HIS A CA 1
ATOM 1730 C C . HIS A 1 209 ? -16.900 -2.050 22.015 1.00 56.28 209 HIS A C 1
ATOM 1732 O O . HIS A 1 209 ? -17.354 -2.409 23.099 1.00 56.28 209 HIS A O 1
ATOM 1738 N N . ILE A 1 210 ? -17.632 -1.353 21.137 1.00 55.44 210 ILE A N 1
ATOM 1739 C CA . ILE A 1 210 ? -19.009 -0.897 21.391 1.00 55.44 210 ILE A CA 1
ATOM 1740 C C . ILE A 1 210 ? -19.961 -2.078 21.610 1.00 55.44 210 ILE A C 1
ATOM 1742 O O . ILE A 1 210 ? -20.719 -2.082 22.579 1.00 55.44 210 ILE A O 1
ATOM 1746 N N . LYS A 1 211 ? -19.928 -3.101 20.743 1.00 53.88 211 LYS A N 1
ATOM 1747 C CA . LYS A 1 211 ? -20.794 -4.287 20.881 1.00 53.88 211 LYS A CA 1
ATOM 1748 C C . LYS A 1 211 ? -20.514 -5.059 22.171 1.00 53.88 211 LYS A C 1
ATOM 1750 O O . LYS A 1 211 ? -21.447 -5.558 22.797 1.00 53.88 211 LYS A O 1
ATOM 1755 N N . TRP A 1 212 ? -19.247 -5.167 22.564 1.00 54.53 212 TRP A N 1
ATOM 1756 C CA . TRP A 1 212 ? -18.849 -5.840 23.799 1.00 54.53 212 TRP A CA 1
ATOM 1757 C C . TRP A 1 212 ? -19.282 -5.052 25.042 1.00 54.53 212 TRP A C 1
ATOM 1759 O O . TRP A 1 212 ? -19.900 -5.629 25.936 1.00 54.53 212 TRP A O 1
ATOM 1769 N N . LEU A 1 213 ? -19.068 -3.731 25.053 1.00 51.78 213 LEU A N 1
ATOM 1770 C CA . LEU A 1 213 ? -19.557 -2.835 26.104 1.00 51.78 213 LEU A CA 1
ATOM 1771 C C . LEU A 1 213 ? -21.077 -2.933 26.265 1.00 51.78 213 LEU A C 1
ATOM 1773 O O . LEU A 1 213 ? -21.562 -3.123 27.377 1.00 51.78 213 LEU A O 1
ATOM 1777 N N . HIS A 1 214 ? -21.831 -2.879 25.164 1.00 50.94 214 HIS A N 1
ATOM 1778 C CA . HIS A 1 214 ? -23.292 -2.981 25.185 1.00 50.94 214 HIS A CA 1
ATOM 1779 C C . HIS A 1 214 ? -23.784 -4.314 25.760 1.00 50.94 214 HIS A C 1
ATOM 1781 O O . HIS A 1 214 ? -24.785 -4.351 26.471 1.00 50.94 214 HIS A O 1
ATOM 1787 N N . LYS A 1 215 ? -23.102 -5.422 25.454 1.00 52.69 215 LYS A N 1
ATOM 1788 C CA . LYS A 1 215 ? -23.496 -6.749 25.941 1.00 52.69 215 LYS A CA 1
ATOM 1789 C C . LYS A 1 215 ? -23.246 -6.923 27.442 1.00 52.69 215 LYS A C 1
ATOM 1791 O O . LYS A 1 215 ? -24.029 -7.602 28.095 1.00 52.69 215 LYS A O 1
ATOM 1796 N N . ASN A 1 216 ? -22.176 -6.329 27.968 1.00 48.31 216 ASN A N 1
ATOM 1797 C CA . ASN A 1 216 ? -21.688 -6.643 29.313 1.00 48.31 216 ASN A CA 1
ATOM 1798 C C . ASN A 1 216 ? -21.999 -5.583 30.373 1.00 48.31 216 ASN A C 1
ATOM 1800 O O . ASN A 1 216 ? -21.887 -5.881 31.554 1.00 48.31 216 ASN A O 1
ATOM 1804 N N . THR A 1 217 ? -22.385 -4.361 29.996 1.00 49.03 217 THR A N 1
ATOM 1805 C CA . THR A 1 217 ? -22.542 -3.283 30.988 1.00 49.03 217 THR A CA 1
ATOM 1806 C C . THR A 1 217 ? -23.986 -2.959 31.378 1.00 49.03 217 THR A C 1
ATOM 1808 O O . THR A 1 217 ? -24.174 -2.173 32.299 1.00 49.03 217 THR A O 1
ATOM 1811 N N . ASN A 1 218 ? -25.024 -3.534 30.748 1.00 45.97 218 ASN A N 1
ATOM 1812 C CA . ASN A 1 218 ? -26.433 -3.130 30.971 1.00 45.97 218 ASN A CA 1
ATOM 1813 C C . ASN A 1 218 ? -26.644 -1.594 30.925 1.00 45.97 218 ASN A C 1
ATOM 1815 O O . ASN A 1 218 ? -27.622 -1.061 31.455 1.00 45.97 218 ASN A O 1
ATOM 1819 N N . ILE A 1 219 ? -25.721 -0.854 30.298 1.00 49.00 219 ILE A N 1
ATOM 1820 C CA . ILE A 1 219 ? -25.811 0.592 30.156 1.00 49.00 219 ILE A CA 1
ATOM 1821 C C . ILE A 1 219 ? -26.799 0.845 29.024 1.00 49.00 219 ILE A C 1
ATOM 1823 O O . ILE A 1 219 ? -26.504 0.600 27.855 1.00 49.00 219 ILE A O 1
ATOM 1827 N N . ASN A 1 220 ? -27.983 1.342 29.382 1.00 35.34 220 ASN A N 1
ATOM 1828 C CA . ASN A 1 220 ? -28.932 1.885 28.421 1.00 35.34 220 ASN A CA 1
ATOM 1829 C C . ASN A 1 220 ? -28.270 3.055 27.684 1.00 35.34 220 ASN A C 1
ATOM 1831 O O . ASN A 1 220 ? -28.137 4.155 28.228 1.00 35.34 220 ASN A O 1
ATOM 1835 N N . PHE A 1 221 ? -27.874 2.826 26.434 1.00 39.75 221 PHE A N 1
ATOM 1836 C CA . PHE A 1 221 ? -27.584 3.905 25.503 1.00 39.75 221 PHE A CA 1
ATOM 1837 C C . PHE A 1 221 ? -28.896 4.650 25.263 1.00 39.75 221 PHE A C 1
ATOM 1839 O O . PHE A 1 221 ? -29.781 4.138 24.583 1.00 39.75 221 PHE A O 1
ATOM 1846 N N . ARG A 1 222 ? -29.068 5.832 25.865 1.00 27.48 222 ARG A N 1
ATOM 1847 C CA . ARG A 1 222 ? -30.177 6.705 25.475 1.00 27.48 222 ARG A CA 1
ATOM 1848 C C . ARG A 1 222 ? -29.902 7.205 24.056 1.00 27.48 222 ARG A C 1
ATOM 1850 O O . ARG A 1 222 ? -28.867 7.844 23.866 1.00 27.48 222 ARG A O 1
ATOM 1857 N N . PRO A 1 223 ? -30.793 6.948 23.087 1.00 29.95 223 PRO A N 1
ATOM 1858 C CA . PRO A 1 223 ? -30.790 7.708 21.854 1.00 29.95 223 PRO A CA 1
ATOM 1859 C C . PRO A 1 223 ? -31.281 9.120 22.194 1.00 29.95 223 PRO A C 1
ATOM 1861 O O . PRO A 1 223 ? -32.325 9.268 22.832 1.00 29.95 223 PRO A O 1
ATOM 1864 N N . ASN A 1 224 ? -30.511 10.131 21.806 1.00 32.16 224 ASN A N 1
ATOM 1865 C CA . ASN A 1 224 ? -31.022 11.487 21.630 1.00 32.16 224 ASN A CA 1
ATOM 1866 C C . ASN A 1 224 ? -31.076 11.770 20.134 1.0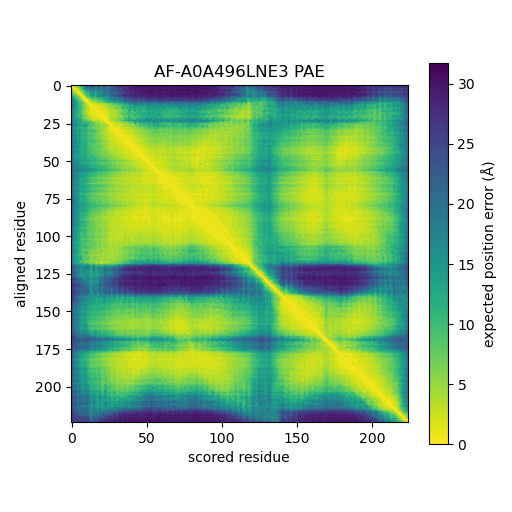0 32.16 224 ASN A C 1
ATOM 1868 O O . ASN A 1 224 ? -30.054 11.504 19.465 1.00 32.16 224 ASN A O 1
#

pLDDT: mean 74.6, std 18.83, range [27.48, 96.88]

Radius of gyration: 22.46 Å; Cα contacts (8 Å, |Δi|>4): 150; chains: 1; bounding box: 50×33×62 Å

Foldseek 3Di:
DDPPPDPDDLPDAPVRLVVVCCCPPPVNVVVVVLVVVLVVLLVCLVVQDLQNCVVPVVLVVLLVVLCVVQVLLVLLLVLALSNNSLSSSLSVLVVSLVVVLVVLVVCLVVSLVSVCCSDVVDDPVPRPNDVDPDDCLPPDPVSVVVLVVLVVVLVVLQVCSSVVVQCPDVVLSVLSHDSRSSSVSSCSNSVSSVSVSVSVSVVSVSVSVVVVCVVPPVDPPDDD

Mean predicted aligned error: 10.71 Å

Solvent-accessible surface area (backbone atoms only — not comparable to full-atom values): 12630 Å² total; per-residue (Å²): 137,80,83,77,81,76,91,78,62,97,86,63,48,58,68,56,54,49,54,48,48,56,66,67,36,70,64,46,49,52,50,54,51,48,51,55,51,48,56,56,60,57,56,45,65,80,73,56,54,64,57,42,36,80,77,38,61,70,51,50,57,54,34,53,56,38,31,76,76,40,52,23,34,50,47,49,15,75,50,21,78,39,36,52,34,43,27,46,50,48,36,49,52,52,52,54,51,50,53,51,52,51,49,56,60,69,44,46,62,58,52,50,51,52,50,47,51,70,56,59,76,57,62,72,77,88,52,74,72,48,104,47,103,57,83,78,77,68,61,47,76,67,50,48,51,50,52,51,49,51,51,53,50,46,52,48,53,50,49,35,47,49,69,31,55,62,45,74,41,73,75,48,24,60,36,32,36,44,69,67,32,40,40,50,52,50,48,52,54,49,50,49,53,49,52,50,50,53,51,52,53,52,49,52,51,51,54,52,51,50,56,50,49,55,72,74,61,78,61,79,79,76,86,128

Secondary structure (DSSP, 8-state):
---------TT--HHHHHHHHHHHSHHHHHHHHHHHHHHHHHGGGGTS-TTHHHH-THHHHHHHHHHHH-THHHHHHHH-S-HHHHHHHHHHHHHHHHHHHHHHHHHHHHHHHHHHHHHHSS--TT----SSSS---S--HHHHHHHHHHHHHHHHHHHHHHTTGGGSSHHHHHHTTSHHHHHHHHHHHHHHHHHHHHHHHHHHHHHHHHHHHHHHS-------